Protein AF-A0A256HIU4-F1 (afdb_monomer)

Solvent-accessible surface area (backbone atoms only — not comparable to full-atom values): 10643 Å² total; per-residue (Å²): 123,81,41,43,40,65,52,70,89,62,38,76,75,48,39,80,76,49,74,49,76,47,68,90,41,75,58,90,82,41,36,34,38,35,16,32,40,32,33,30,32,78,87,51,52,83,75,49,40,34,38,37,37,29,29,43,49,54,37,69,84,66,73,86,43,74,71,57,48,54,49,50,54,50,50,52,54,53,54,47,50,52,57,36,46,77,62,45,29,39,78,74,42,80,76,50,73,48,78,40,80,46,71,52,86,81,39,47,62,20,49,31,37,37,32,37,26,34,28,58,39,82,46,92,89,71,86,47,76,44,75,43,51,29,42,31,42,42,33,39,32,39,59,87,47,45,40,36,26,34,36,38,36,48,61,49,54,89,60,41,61,92,98,48,43,38,67,53,56,49,53,47,52,52,50,36,49,25,46,49,38,75,54,80,80,79,66,80,86,75,80,82,129

Nearest PDB structures (foldseek):
  6o1t-assembly1_A  TM=3.278E-01  e=1.352E-01  Bos taurus
  6whl-assembly9_I  TM=4.293E-01  e=3.918E-01  Legionella pneumophila str. Paris
  4rlc-assembly1_A  TM=2.089E-01  e=1.077E+00  Pseudomonas aeruginosa
  6ue5-assembly1_A  TM=2.607E-01  e=8.131E+00  Homo sapiens

Secondary structure (DSSP, 8-state):
-PPPBPPGGG-TT-EEEEEEEEEEEEETTEEEEEEEEEEE-TTSPSSPPEEEEEEEEEES-----HHHHHHHHHHHHHHHHHHHHTTTEEEEEEEEEEEE--S-TTSPPEEEEEEEEEEEEE-TTT--EEEEEEEEEEEEEESSSEEEEEEEEE-SGGGS-TT--HHHHHHHHHHHHHH-BPPP---------

pLDDT: mean 87.34, std 12.25, range [39.16, 97.75]

Radius of gyration: 17.69 Å; Cα contacts (8 Å, |Δi|>4): 395; chains: 1; bounding box: 55×43×53 Å

Foldseek 3Di:
DDWWDFDVVLQVQKDWDDWDWDFLDDDDQKTKIKTKTKIWNPPFDPVTWIKMKIFIDIPPHDFDDPVVQVVCVVSQVVVVVVVCVVQQWPPKDWPDWDWAAAPDPQKDTKIKTKIKTWHWDDDPPDPDTDTFIKIKMKIWIDRRTIMIMIIMDTQDQVRDDPPDHPVNSVVSSVNRRRRTGGPPPPPDPPPDD

Sequence (193 aa):
MDPPVVPPDRLDGWRRVAETTDRPFAAGPVSVTASTVRYERATDPPPRPFCFASRLRIRPETAPNAALTRLVERRAREGFRDRLAARDIAAVERRGDREMAVDDPAAERATVWTFRGDCRLEEDGTGGDREVPIEALLAVWAADEYLLAGGAYPVVAAAYPEGRGPEDARRELLGIVRGVRPPADNGDEEDGE

Mean predicted aligned error: 6.44 Å

Structure (mmCIF, N/CA/C/O backbone):
data_AF-A0A256HIU4-F1
#
_entry.id   AF-A0A256HIU4-F1
#
loop_
_atom_site.group_PDB
_atom_site.id
_atom_site.type_symbol
_atom_site.label_atom_id
_atom_site.label_alt_id
_atom_site.label_comp_id
_atom_site.label_asym_id
_atom_site.label_entity_id
_atom_site.label_seq_id
_atom_site.pdbx_PDB_ins_code
_atom_site.Cartn_x
_atom_site.Cartn_y
_atom_site.Cartn_z
_atom_site.occupancy
_atom_site.B_iso_or_equiv
_atom_site.auth_seq_id
_atom_site.auth_comp_id
_atom_site.auth_asym_id
_atom_site.auth_atom_id
_atom_site.pdbx_PDB_model_num
ATOM 1 N N . MET A 1 1 ? -3.519 -14.494 13.330 1.00 83.31 1 MET A N 1
ATOM 2 C CA . MET A 1 1 ? -4.316 -13.347 12.856 1.00 83.31 1 MET A CA 1
ATOM 3 C C . MET A 1 1 ? -4.299 -13.435 11.356 1.00 83.31 1 MET A C 1
ATOM 5 O O . MET A 1 1 ? -3.222 -13.348 10.774 1.00 83.31 1 MET A O 1
ATOM 9 N N . ASP A 1 2 ? -5.464 -13.645 10.766 1.00 87.75 2 ASP A N 1
ATOM 10 C CA . ASP A 1 2 ? -5.577 -13.773 9.321 1.00 87.75 2 ASP A CA 1
ATOM 11 C C . ASP A 1 2 ? -5.269 -12.440 8.637 1.00 87.75 2 ASP A C 1
ATOM 13 O O . ASP A 1 2 ? -5.640 -11.377 9.163 1.00 87.75 2 ASP A O 1
ATOM 17 N N . PRO A 1 3 ? -4.559 -12.474 7.498 1.00 89.88 3 PRO A N 1
ATOM 18 C CA . PRO A 1 3 ? -4.284 -11.278 6.726 1.00 89.88 3 PRO A CA 1
ATOM 19 C C . PRO A 1 3 ? -5.583 -10.702 6.142 1.00 89.88 3 PRO A C 1
ATOM 21 O O . PRO A 1 3 ? -6.605 -11.389 6.072 1.00 89.88 3 PRO A O 1
ATOM 24 N N . PRO A 1 4 ? -5.564 -9.439 5.691 1.00 91.94 4 PRO A N 1
ATOM 25 C CA . PRO A 1 4 ? -6.711 -8.877 4.997 1.00 91.94 4 PRO A CA 1
ATOM 26 C C . PRO A 1 4 ? -6.935 -9.572 3.651 1.00 91.94 4 PRO A C 1
ATOM 28 O O . PRO A 1 4 ? -6.008 -10.105 3.032 1.00 91.94 4 PRO A O 1
ATOM 31 N N . VAL A 1 5 ? -8.176 -9.519 3.179 1.00 92.88 5 VAL A N 1
ATOM 32 C CA . VAL A 1 5 ? -8.579 -10.091 1.897 1.00 92.88 5 VAL A CA 1
ATOM 33 C C . VAL A 1 5 ? -8.404 -9.042 0.809 1.00 92.88 5 VAL A C 1
ATOM 35 O O . VAL A 1 5 ? -8.941 -7.939 0.894 1.00 92.88 5 VAL A O 1
ATOM 38 N N . VAL A 1 6 ? -7.675 -9.413 -0.241 1.00 92.94 6 VAL A N 1
ATOM 39 C CA . VAL A 1 6 ? -7.619 -8.665 -1.499 1.00 92.94 6 VAL A CA 1
ATOM 40 C C . VAL A 1 6 ? -8.518 -9.385 -2.511 1.00 92.94 6 VAL A C 1
ATOM 42 O O . VAL A 1 6 ? -8.313 -10.583 -2.723 1.00 92.94 6 VAL A O 1
ATOM 45 N N . PRO A 1 7 ? -9.516 -8.717 -3.120 1.00 91.25 7 PRO A N 1
ATOM 46 C CA . PRO A 1 7 ? -10.450 -9.374 -4.026 1.00 91.25 7 PRO A CA 1
ATOM 47 C C . PRO A 1 7 ? -9.736 -9.977 -5.247 1.00 91.25 7 PRO A C 1
ATOM 49 O O . PRO A 1 7 ? -8.898 -9.305 -5.858 1.00 91.25 7 PRO A O 1
ATOM 52 N N . PRO A 1 8 ? -10.036 -11.236 -5.617 1.00 88.94 8 PRO A N 1
ATOM 53 C CA . PRO A 1 8 ? -9.315 -11.945 -6.672 1.00 88.94 8 PRO A CA 1
ATOM 54 C C . PRO A 1 8 ? -9.516 -11.315 -8.056 1.00 88.94 8 PRO A C 1
ATOM 56 O O . PRO A 1 8 ? -8.605 -11.347 -8.875 1.00 88.94 8 PRO A O 1
ATOM 59 N N . ASP A 1 9 ? -10.661 -10.675 -8.299 1.00 90.44 9 ASP A N 1
ATOM 60 C CA . ASP A 1 9 ? -10.955 -9.908 -9.515 1.00 90.44 9 ASP A CA 1
ATOM 61 C C . ASP A 1 9 ? -10.035 -8.689 -9.698 1.00 90.44 9 ASP A C 1
ATOM 63 O O . ASP A 1 9 ? -9.820 -8.236 -10.820 1.00 90.44 9 ASP A O 1
ATOM 67 N N . ARG A 1 10 ? -9.443 -8.17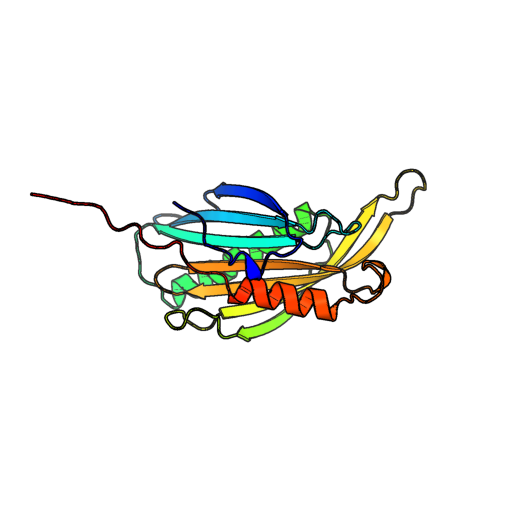6 -8.609 1.00 89.88 10 ARG A N 1
ATOM 68 C CA . ARG A 1 10 ? -8.453 -7.087 -8.638 1.00 89.88 10 ARG A CA 1
ATOM 69 C C . ARG A 1 10 ? -7.015 -7.591 -8.789 1.00 89.88 10 ARG A C 1
ATOM 71 O O . ARG A 1 10 ? -6.108 -6.776 -8.923 1.00 89.88 10 ARG A O 1
ATOM 78 N N . LEU A 1 11 ? -6.801 -8.906 -8.740 1.00 91.69 11 LEU A N 1
ATOM 79 C CA . LEU A 1 11 ? -5.486 -9.551 -8.755 1.00 91.69 11 LEU A CA 1
ATOM 80 C C . LEU A 1 11 ? -5.185 -10.267 -10.078 1.00 91.69 11 LEU A C 1
ATOM 82 O O . LEU A 1 11 ? -4.305 -11.127 -10.124 1.00 91.69 11 LEU A O 1
ATOM 86 N N . ASP A 1 12 ? -5.866 -9.913 -11.168 1.00 88.94 12 ASP A N 1
ATOM 87 C CA . ASP A 1 12 ? -5.567 -10.497 -12.475 1.00 88.94 12 ASP A CA 1
ATOM 88 C C . ASP A 1 12 ? -4.117 -10.203 -12.910 1.00 88.94 12 ASP A C 1
ATOM 90 O O . ASP A 1 12 ? -3.663 -9.057 -12.966 1.00 88.94 12 ASP A O 1
ATOM 94 N N . GLY A 1 13 ? -3.350 -11.265 -13.167 1.00 87.31 13 GLY A N 1
ATOM 95 C CA . GLY A 1 13 ? -1.910 -11.192 -13.444 1.00 87.31 13 GLY A CA 1
ATOM 96 C C . GLY A 1 13 ? -1.011 -10.879 -12.235 1.00 87.31 13 GLY A C 1
ATOM 97 O O . GLY A 1 13 ? 0.207 -10.763 -12.399 1.00 87.31 13 GLY A O 1
ATOM 98 N N . TRP A 1 14 ? -1.566 -10.786 -11.024 1.00 93.81 14 TRP A N 1
ATOM 99 C CA . TRP A 1 14 ? -0.806 -10.678 -9.780 1.00 93.81 14 TRP A CA 1
ATOM 100 C C . TRP A 1 14 ? -0.585 -12.048 -9.161 1.00 93.81 14 TRP A C 1
ATOM 102 O O . TRP A 1 14 ? -1.497 -12.861 -9.019 1.00 93.81 14 TRP A O 1
ATOM 112 N N . ARG A 1 15 ? 0.641 -12.297 -8.709 1.00 93.88 15 ARG A N 1
ATOM 113 C CA . ARG A 1 15 ? 0.983 -13.512 -7.979 1.00 93.88 15 ARG A CA 1
ATOM 114 C C . ARG A 1 15 ? 1.259 -13.171 -6.528 1.00 93.88 15 ARG A C 1
ATOM 116 O O . ARG A 1 15 ? 2.068 -12.292 -6.246 1.00 93.88 15 ARG A O 1
ATOM 123 N N . ARG A 1 16 ? 0.642 -13.910 -5.605 1.00 94.75 16 ARG A N 1
ATOM 124 C CA . ARG A 1 16 ? 1.005 -13.856 -4.187 1.00 94.75 16 ARG A CA 1
ATOM 125 C C . ARG A 1 16 ? 2.428 -14.386 -4.015 1.00 94.75 16 ARG A C 1
ATOM 127 O O . ARG A 1 16 ? 2.705 -15.524 -4.392 1.00 94.75 16 ARG A O 1
ATOM 134 N N . VAL A 1 17 ? 3.312 -13.565 -3.459 1.00 94.25 17 VAL A N 1
ATOM 135 C CA . VAL A 1 17 ? 4.736 -13.904 -3.274 1.00 94.25 17 VAL A CA 1
ATOM 136 C C . VAL A 1 17 ? 5.101 -14.157 -1.818 1.00 94.25 17 VAL A C 1
ATOM 138 O O . VAL A 1 17 ? 6.048 -14.888 -1.553 1.00 94.25 17 VAL A O 1
ATOM 141 N N . ALA A 1 18 ? 4.365 -13.565 -0.875 1.00 92.69 18 ALA A N 1
ATOM 142 C CA . ALA A 1 18 ? 4.620 -13.748 0.546 1.00 92.69 18 ALA A CA 1
ATOM 143 C C . ALA A 1 18 ? 3.373 -13.486 1.397 1.00 92.69 18 ALA A C 1
ATOM 145 O O . ALA A 1 18 ? 2.489 -12.702 1.036 1.00 92.69 18 ALA A O 1
ATOM 146 N N . GLU A 1 19 ? 3.364 -14.119 2.562 1.00 94.75 19 GLU A N 1
ATOM 147 C CA . GLU A 1 19 ? 2.506 -13.815 3.698 1.00 94.75 19 GLU A CA 1
ATOM 148 C C . GLU A 1 19 ? 3.394 -13.777 4.938 1.00 94.75 19 GLU A C 1
ATOM 150 O O . GLU A 1 19 ? 4.187 -14.692 5.156 1.00 94.75 19 GLU A O 1
ATOM 155 N N . THR A 1 20 ? 3.301 -12.714 5.728 1.00 93.19 20 THR A N 1
ATOM 156 C CA . THR A 1 20 ? 4.125 -12.542 6.926 1.00 93.19 20 THR A CA 1
ATOM 157 C C . THR A 1 20 ? 3.291 -11.967 8.052 1.00 93.19 20 THR A C 1
ATOM 159 O O . THR A 1 20 ? 2.590 -10.979 7.845 1.00 93.19 20 THR A O 1
ATOM 162 N N . THR A 1 21 ? 3.416 -12.532 9.250 1.00 92.44 21 THR A N 1
ATOM 163 C CA . THR A 1 21 ? 2.938 -11.891 10.478 1.00 92.44 21 THR A CA 1
ATOM 164 C C . THR A 1 21 ? 4.135 -11.456 11.307 1.00 92.44 21 THR A C 1
ATOM 166 O O . THR A 1 21 ? 4.945 -12.289 11.709 1.00 92.44 21 THR A O 1
ATOM 169 N N . ASP A 1 22 ? 4.248 -10.160 11.565 1.00 89.44 22 ASP A N 1
ATOM 170 C CA . ASP A 1 22 ? 5.351 -9.566 12.310 1.00 89.44 22 ASP A CA 1
ATOM 171 C C . ASP A 1 22 ? 4.855 -8.549 13.344 1.00 89.44 22 ASP A C 1
ATOM 173 O O . ASP A 1 22 ? 3.683 -8.167 13.384 1.00 89.44 22 ASP A O 1
ATOM 177 N N . ARG A 1 23 ? 5.750 -8.134 14.245 1.00 87.06 23 ARG A N 1
ATOM 178 C CA . ARG A 1 23 ? 5.474 -7.095 15.241 1.00 87.06 23 ARG A CA 1
ATOM 179 C C . ARG A 1 23 ? 6.249 -5.838 14.849 1.00 87.06 23 ARG A C 1
ATOM 181 O O . ARG A 1 23 ? 7.332 -5.620 15.394 1.00 87.06 23 ARG A O 1
ATOM 188 N N . PRO A 1 24 ? 5.724 -5.007 13.927 1.00 80.94 24 PRO A N 1
ATOM 189 C CA . PRO A 1 24 ? 6.443 -3.833 13.431 1.00 80.94 24 PRO A CA 1
ATOM 190 C C . PRO A 1 24 ? 6.734 -2.807 14.528 1.00 80.94 24 PRO A C 1
ATOM 192 O O . PRO A 1 24 ? 7.577 -1.927 14.354 1.00 80.94 24 PRO A O 1
ATOM 195 N N . PHE A 1 25 ? 6.018 -2.874 15.654 1.00 77.00 25 PHE A N 1
ATOM 196 C CA . PHE A 1 25 ? 6.216 -1.939 16.743 1.00 77.00 25 PHE A CA 1
ATOM 197 C C . PHE A 1 25 ? 5.849 -2.505 18.116 1.00 77.00 25 PHE A C 1
ATOM 199 O O . PHE A 1 25 ? 4.804 -3.129 18.300 1.00 77.00 25 PHE A O 1
ATOM 206 N N . ALA A 1 26 ? 6.684 -2.189 19.105 1.00 77.12 26 ALA A N 1
ATOM 207 C CA . ALA A 1 26 ? 6.354 -2.255 20.520 1.00 77.12 26 ALA A CA 1
ATOM 208 C C . ALA A 1 26 ? 6.946 -1.027 21.232 1.00 77.12 26 ALA A C 1
ATOM 210 O O . ALA A 1 26 ? 8.144 -0.769 21.112 1.00 77.12 26 ALA A O 1
ATOM 211 N N . ALA A 1 27 ? 6.127 -0.270 21.966 1.00 66.31 27 ALA A N 1
ATOM 212 C CA . ALA A 1 27 ? 6.605 0.736 22.912 1.00 66.31 27 ALA A CA 1
ATOM 213 C C . ALA A 1 27 ? 5.745 0.765 24.170 1.00 66.31 27 ALA A C 1
ATOM 215 O O . ALA A 1 27 ? 4.544 1.041 24.124 1.00 66.31 27 ALA A O 1
ATOM 216 N N . GLY A 1 28 ? 6.406 0.546 25.306 1.00 76.56 28 GLY A N 1
ATOM 217 C CA . GLY A 1 28 ? 5.748 0.507 26.603 1.00 76.56 28 GLY A CA 1
ATOM 218 C C . GLY A 1 28 ? 4.592 -0.502 26.595 1.00 76.56 28 GLY A C 1
ATOM 219 O O . GLY A 1 28 ? 4.809 -1.648 26.204 1.00 76.56 28 GLY A O 1
ATOM 220 N N . PRO A 1 29 ? 3.371 -0.101 26.992 1.00 78.06 29 PRO A N 1
ATOM 221 C CA . PRO A 1 29 ? 2.228 -1.007 27.048 1.00 78.06 29 PRO A CA 1
ATOM 222 C C . PRO A 1 29 ? 1.600 -1.294 25.676 1.00 78.06 29 PRO A C 1
ATOM 224 O O . PRO A 1 29 ? 0.738 -2.164 25.590 1.00 78.06 29 PRO A O 1
ATOM 227 N N . VAL A 1 30 ? 1.995 -0.572 24.617 1.00 79.44 30 VAL A N 1
ATOM 228 C CA . VAL A 1 30 ? 1.384 -0.695 23.290 1.00 79.44 30 VAL A CA 1
ATOM 229 C C . VAL A 1 30 ? 2.248 -1.554 22.374 1.00 79.44 30 VAL A C 1
ATOM 231 O O . VAL A 1 30 ? 3.429 -1.274 22.162 1.00 79.44 30 VAL A O 1
ATOM 234 N N . SER A 1 31 ? 1.645 -2.571 21.766 1.00 85.62 31 SER A N 1
ATOM 235 C CA . SER A 1 31 ? 2.266 -3.349 20.691 1.00 85.62 31 SER A CA 1
ATOM 236 C C . SER A 1 31 ? 1.351 -3.442 19.480 1.00 85.62 31 SER A C 1
ATOM 238 O O . SER A 1 31 ? 0.129 -3.467 19.611 1.00 85.62 31 SER A O 1
ATOM 240 N N . VAL A 1 32 ? 1.953 -3.474 18.294 1.00 88.38 32 VAL A N 1
ATOM 241 C CA . VAL A 1 32 ? 1.252 -3.586 17.015 1.00 88.38 32 VAL A CA 1
ATOM 242 C C . VAL A 1 32 ? 1.741 -4.847 16.333 1.00 88.38 32 VAL A C 1
ATOM 244 O O . VAL A 1 32 ? 2.933 -4.981 16.070 1.00 88.38 32 VAL A O 1
ATOM 247 N N . THR A 1 33 ? 0.820 -5.763 16.061 1.00 90.56 33 THR A N 1
ATOM 248 C CA . THR A 1 33 ? 1.0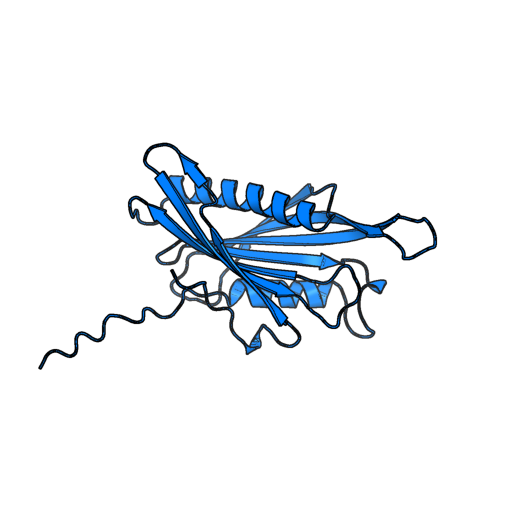65 -6.942 15.226 1.00 90.56 33 THR A CA 1
ATOM 249 C C . THR A 1 33 ? 0.458 -6.684 13.857 1.00 90.56 33 THR A C 1
ATOM 251 O O . THR A 1 33 ? -0.675 -6.212 13.787 1.00 90.56 33 THR A O 1
ATOM 254 N N . ALA A 1 34 ? 1.196 -6.972 12.792 1.00 92.88 34 ALA A N 1
ATOM 255 C CA . ALA A 1 34 ? 0.761 -6.809 11.415 1.00 92.88 34 ALA A CA 1
ATOM 256 C C . ALA A 1 34 ? 0.735 -8.173 10.725 1.00 92.88 34 ALA A C 1
ATOM 258 O O . ALA A 1 34 ? 1.747 -8.864 10.726 1.00 92.88 34 ALA A O 1
ATOM 259 N N . SER A 1 35 ? -0.390 -8.550 10.119 1.00 94.19 35 SER A N 1
ATOM 260 C CA . SER A 1 35 ? -0.440 -9.668 9.168 1.00 94.19 35 SER A CA 1
ATOM 261 C C . SER A 1 35 ? -0.518 -9.101 7.761 1.00 94.19 35 SER A C 1
ATOM 263 O O . SER A 1 35 ? -1.441 -8.353 7.443 1.00 94.19 35 SER A O 1
ATOM 265 N N . THR A 1 36 ? 0.492 -9.388 6.944 1.00 94.88 36 THR A N 1
ATOM 266 C CA . THR A 1 36 ? 0.727 -8.756 5.646 1.00 94.88 36 THR A CA 1
ATOM 267 C C . THR A 1 36 ? 0.756 -9.796 4.533 1.00 94.88 36 THR A C 1
ATOM 269 O O . THR A 1 36 ? 1.545 -10.737 4.573 1.00 94.88 36 THR A O 1
ATOM 272 N N . VAL A 1 37 ? -0.042 -9.579 3.491 1.00 96.31 37 VAL A N 1
ATOM 273 C CA . VAL A 1 37 ? 0.039 -10.281 2.205 1.00 96.31 37 VAL A CA 1
ATOM 274 C C . VAL A 1 37 ? 0.756 -9.418 1.174 1.00 96.31 37 VAL A C 1
ATOM 276 O O . VAL A 1 37 ? 0.543 -8.208 1.116 1.00 96.31 37 VAL A O 1
ATOM 279 N N . ARG A 1 38 ? 1.592 -10.033 0.335 1.00 95.94 38 ARG A N 1
ATOM 280 C CA . ARG A 1 38 ? 2.309 -9.366 -0.760 1.00 95.94 38 ARG A CA 1
ATOM 281 C C . ARG A 1 38 ? 2.040 -10.035 -2.097 1.00 95.94 38 ARG A C 1
ATOM 283 O O . ARG A 1 38 ? 2.073 -11.264 -2.194 1.00 95.94 38 ARG A O 1
ATOM 290 N N . TYR A 1 39 ? 1.911 -9.208 -3.128 1.00 96.19 39 TYR A N 1
ATOM 291 C CA . TYR A 1 39 ? 1.723 -9.630 -4.506 1.00 96.19 39 TYR A CA 1
ATOM 292 C C . TYR A 1 39 ? 2.662 -8.879 -5.445 1.00 96.19 39 TYR A C 1
ATOM 294 O O . TYR A 1 39 ? 3.014 -7.724 -5.201 1.00 96.19 39 TYR A O 1
ATOM 302 N N . GLU A 1 40 ? 3.053 -9.535 -6.531 1.00 94.19 40 GLU A N 1
ATOM 303 C CA . GLU A 1 40 ? 3.907 -8.971 -7.579 1.00 94.19 40 GLU A CA 1
ATOM 304 C C . GLU A 1 40 ? 3.383 -9.399 -8.954 1.00 94.19 40 GLU A C 1
ATOM 306 O O . GLU A 1 40 ? 2.882 -10.521 -9.109 1.00 94.19 40 GLU A O 1
ATOM 311 N N . ARG A 1 41 ? 3.503 -8.531 -9.968 1.00 89.00 41 ARG A N 1
ATOM 312 C CA . ARG A 1 41 ? 3.230 -8.926 -11.359 1.00 89.00 41 ARG A CA 1
ATOM 313 C C . ARG A 1 41 ? 4.413 -9.723 -11.894 1.00 89.00 41 ARG A C 1
ATOM 315 O O . ARG A 1 41 ? 5.414 -9.176 -12.345 1.00 89.00 41 ARG A O 1
ATOM 322 N N . ALA A 1 42 ? 4.312 -11.046 -11.800 1.00 76.25 42 ALA A N 1
ATOM 323 C CA . ALA A 1 42 ? 5.417 -11.956 -12.098 1.00 76.25 42 ALA A CA 1
ATOM 324 C C . ALA A 1 42 ? 5.837 -11.976 -13.581 1.00 76.25 42 ALA A C 1
ATOM 326 O O . ALA A 1 42 ? 6.949 -12.410 -13.880 1.00 76.25 42 ALA A O 1
ATOM 327 N N . THR A 1 43 ? 4.955 -11.537 -14.480 1.00 79.75 43 THR A N 1
ATOM 328 C CA . THR A 1 43 ? 5.169 -11.489 -15.934 1.00 79.75 43 THR A CA 1
ATOM 329 C C . THR A 1 43 ? 5.806 -10.189 -16.417 1.00 79.75 43 THR A C 1
ATOM 331 O O . THR A 1 43 ? 6.262 -10.136 -17.555 1.00 79.75 43 THR A O 1
ATOM 334 N N . ASP A 1 44 ? 5.823 -9.148 -15.584 1.00 81.88 44 ASP A N 1
ATOM 335 C CA . ASP A 1 44 ? 6.330 -7.831 -15.963 1.00 81.88 44 ASP A CA 1
ATOM 336 C C . ASP A 1 44 ? 7.868 -7.796 -15.833 1.00 81.88 44 ASP A C 1
ATOM 338 O O . ASP A 1 44 ? 8.438 -8.493 -14.978 1.00 81.88 44 ASP A O 1
ATOM 342 N N . PRO A 1 45 ? 8.571 -7.001 -16.662 1.00 80.81 45 PRO A N 1
ATOM 343 C CA . PRO A 1 45 ? 10.010 -6.822 -16.520 1.00 80.81 45 PRO A CA 1
ATOM 344 C C . PRO A 1 45 ? 10.352 -6.077 -15.214 1.00 80.81 45 PRO A C 1
ATOM 346 O O . PRO A 1 45 ? 9.535 -5.307 -14.701 1.00 80.81 45 PRO A O 1
ATOM 349 N N . PRO A 1 46 ? 11.559 -6.276 -14.651 1.00 83.31 46 PRO A N 1
ATOM 350 C CA . PRO A 1 46 ? 12.057 -5.435 -13.570 1.00 83.31 46 PRO A CA 1
ATOM 351 C C . PRO A 1 46 ? 12.119 -3.945 -13.975 1.00 83.31 46 PRO A C 1
ATOM 353 O O . PRO A 1 46 ? 12.485 -3.643 -15.112 1.00 83.31 46 PRO A O 1
ATOM 356 N N . PRO A 1 47 ? 11.777 -3.012 -13.066 1.00 88.00 47 PRO A N 1
ATOM 357 C CA . PRO A 1 47 ? 11.301 -3.261 -11.711 1.00 88.00 47 PRO A CA 1
ATOM 358 C C . PRO A 1 47 ? 9.813 -3.622 -11.710 1.00 88.00 47 PRO A C 1
ATOM 360 O O . PRO A 1 47 ? 8.966 -2.883 -12.211 1.00 88.00 47 PRO A O 1
ATOM 363 N N . ARG A 1 48 ? 9.491 -4.776 -11.119 1.00 89.69 48 ARG A N 1
ATOM 364 C CA . ARG A 1 48 ? 8.144 -5.349 -11.187 1.00 89.69 48 ARG A CA 1
ATOM 365 C C . ARG A 1 48 ? 7.183 -4.557 -10.304 1.00 89.69 48 ARG A C 1
ATOM 367 O O . ARG A 1 48 ? 7.512 -4.321 -9.136 1.00 89.69 48 ARG A O 1
ATOM 374 N N . PRO A 1 49 ? 5.978 -4.211 -10.792 1.00 93.31 49 PRO A N 1
ATOM 375 C CA . PRO A 1 49 ? 4.932 -3.693 -9.929 1.00 93.31 49 PRO A CA 1
ATOM 376 C C . PRO A 1 49 ? 4.671 -4.648 -8.763 1.00 93.31 49 PRO A C 1
ATOM 378 O O . PRO A 1 49 ? 4.519 -5.861 -8.951 1.00 93.31 49 PRO A O 1
ATOM 381 N N . PHE A 1 50 ? 4.604 -4.092 -7.557 1.00 95.38 50 PHE A N 1
ATOM 382 C CA . PHE A 1 50 ? 4.282 -4.839 -6.348 1.00 95.38 50 PHE A CA 1
ATOM 383 C C . PHE A 1 50 ? 3.161 -4.146 -5.580 1.00 95.38 50 PHE A C 1
ATOM 385 O O . PHE A 1 50 ? 3.040 -2.920 -5.600 1.00 95.38 50 PHE A O 1
ATOM 392 N N . CYS A 1 51 ? 2.375 -4.925 -4.849 1.00 96.38 51 CYS A N 1
ATOM 393 C CA . CYS A 1 51 ? 1.407 -4.413 -3.896 1.00 96.38 51 CYS A CA 1
ATOM 394 C C . CYS A 1 51 ? 1.387 -5.280 -2.637 1.00 96.38 51 CYS A C 1
ATOM 396 O O . CYS A 1 51 ? 1.900 -6.403 -2.596 1.00 96.38 51 CYS A O 1
ATOM 398 N N . PHE A 1 52 ? 0.847 -4.728 -1.564 1.00 96.81 52 PHE A N 1
ATOM 399 C CA . PHE A 1 52 ? 0.655 -5.425 -0.310 1.00 96.81 52 PHE A CA 1
ATOM 400 C C . PHE A 1 52 ? -0.597 -4.909 0.382 1.00 96.81 52 PHE A C 1
ATOM 402 O O . PHE A 1 52 ? -1.006 -3.762 0.191 1.00 96.81 52 PHE A O 1
ATOM 409 N N . ALA A 1 53 ? -1.158 -5.758 1.227 1.00 97.06 53 ALA A N 1
ATOM 410 C CA . ALA A 1 53 ? -2.218 -5.405 2.149 1.00 97.06 53 ALA A CA 1
ATOM 411 C C . ALA A 1 53 ? -1.861 -5.955 3.526 1.00 97.06 53 ALA A C 1
ATOM 413 O O . ALA A 1 53 ? -1.255 -7.020 3.640 1.00 97.06 53 ALA A O 1
ATOM 414 N N . SER A 1 54 ? -2.183 -5.210 4.569 1.00 95.38 54 SER A N 1
ATOM 415 C CA . SER A 1 54 ? -1.810 -5.529 5.933 1.00 95.38 54 SER A CA 1
ATOM 416 C C . SER A 1 54 ? -2.930 -5.167 6.901 1.00 95.38 54 SER A C 1
ATOM 418 O O . SER A 1 54 ? -3.585 -4.135 6.754 1.00 95.38 54 SER A O 1
ATOM 420 N N . ARG A 1 55 ? -3.158 -6.046 7.873 1.00 94.12 55 ARG A N 1
ATOM 421 C CA . ARG A 1 55 ? -4.117 -5.878 8.966 1.00 94.12 55 ARG A CA 1
ATOM 422 C C . ARG A 1 55 ? -3.343 -5.681 10.253 1.00 94.12 55 ARG A C 1
ATOM 424 O O . ARG A 1 55 ? -2.447 -6.472 10.552 1.00 94.12 55 ARG A O 1
ATOM 431 N N . LEU A 1 56 ? -3.685 -4.642 11.009 1.00 92.12 56 LEU A N 1
ATOM 432 C CA . LEU A 1 56 ? -3.044 -4.342 12.283 1.00 92.12 56 LEU A CA 1
ATOM 433 C C . LEU A 1 56 ? -3.938 -4.689 13.459 1.00 92.12 56 LEU A C 1
ATOM 435 O O . LEU A 1 56 ? -5.075 -4.237 13.540 1.00 92.12 56 LEU A O 1
ATOM 439 N N . ARG A 1 57 ? -3.351 -5.372 14.439 1.00 89.19 57 ARG A N 1
ATOM 440 C CA . ARG A 1 57 ? -3.930 -5.542 15.770 1.00 89.19 57 ARG A CA 1
ATOM 441 C C . ARG A 1 57 ? -3.081 -4.802 16.780 1.00 89.19 57 ARG A C 1
ATOM 443 O O . ARG A 1 57 ? -1.885 -5.077 16.924 1.00 89.19 57 ARG A O 1
ATOM 450 N N . ILE A 1 58 ? -3.719 -3.874 17.478 1.00 88.25 58 ILE A N 1
ATOM 451 C CA . ILE A 1 58 ? -3.111 -3.078 18.539 1.00 88.25 58 ILE A CA 1
ATOM 452 C C . ILE A 1 58 ? -3.460 -3.728 19.879 1.00 88.25 58 ILE A C 1
ATOM 454 O O . ILE A 1 58 ? -4.603 -4.117 20.111 1.00 88.25 58 ILE A O 1
ATOM 458 N N . ARG A 1 59 ? -2.465 -3.879 20.753 1.00 86.25 59 ARG A N 1
ATOM 459 C CA . ARG A 1 59 ? -2.639 -4.355 22.130 1.00 86.25 59 ARG A CA 1
ATOM 460 C C . ARG A 1 59 ? -2.153 -3.274 23.102 1.00 86.25 59 ARG A C 1
ATOM 462 O O . ARG A 1 59 ? -1.028 -2.822 22.891 1.00 86.25 59 ARG A O 1
ATOM 469 N N . PRO A 1 60 ? -2.933 -2.894 24.136 1.00 85.69 60 PRO A N 1
ATOM 470 C CA . PRO A 1 60 ? -4.288 -3.375 24.438 1.00 85.69 60 PRO A CA 1
ATOM 471 C C . PRO A 1 60 ? -5.303 -2.998 23.349 1.00 85.69 60 PRO A C 1
ATOM 473 O O . PRO A 1 60 ? -5.100 -2.031 22.615 1.00 85.69 60 PRO A O 1
ATOM 476 N N . GLU A 1 61 ? -6.36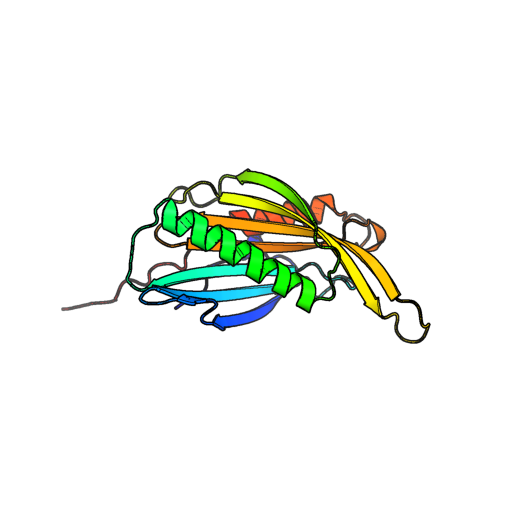7 -3.794 23.229 1.00 83.62 61 GLU A N 1
ATOM 477 C CA . GLU A 1 61 ? -7.430 -3.537 22.254 1.00 83.62 61 GLU A CA 1
ATOM 478 C C . GLU A 1 61 ? -8.072 -2.189 22.552 1.00 83.62 61 GLU A C 1
ATOM 480 O O . GLU A 1 61 ? -8.561 -1.935 23.650 1.00 83.62 61 GLU A O 1
ATOM 485 N N . THR A 1 62 ? -7.988 -1.298 21.574 1.00 81.25 62 THR A N 1
ATOM 486 C CA . THR A 1 62 ? -8.522 0.054 21.656 1.00 81.25 62 THR A CA 1
ATOM 487 C C . THR A 1 62 ? -9.175 0.361 20.327 1.00 81.25 62 THR A C 1
ATOM 489 O O . THR A 1 62 ? -8.555 0.145 19.283 1.00 81.25 62 THR A O 1
ATOM 492 N N . ALA A 1 63 ? -10.399 0.880 20.370 1.00 83.38 63 ALA A N 1
ATOM 493 C CA . ALA A 1 63 ? -11.072 1.341 19.169 1.00 83.38 63 ALA A CA 1
ATOM 494 C C . ALA A 1 63 ? -10.232 2.424 18.456 1.00 83.38 63 ALA A C 1
ATOM 496 O O . ALA A 1 63 ? -9.518 3.192 19.129 1.00 83.38 63 ALA A O 1
ATOM 497 N N . PRO A 1 64 ? -10.314 2.506 17.116 1.00 84.81 64 PRO A N 1
ATOM 498 C CA . PRO A 1 64 ? -9.678 3.568 16.354 1.00 84.81 64 PRO A CA 1
ATOM 499 C C . PRO A 1 64 ? -9.993 4.949 16.939 1.00 84.81 64 PRO A C 1
ATOM 501 O O . PRO A 1 64 ? -11.127 5.275 17.280 1.00 84.81 64 PRO A O 1
ATOM 504 N N . ASN A 1 65 ? -8.958 5.766 17.106 1.00 86.75 65 ASN A N 1
ATOM 505 C CA . ASN A 1 65 ? -9.089 7.144 17.566 1.00 86.75 65 ASN A CA 1
ATOM 506 C C . ASN A 1 65 ? -7.986 8.002 16.952 1.00 86.75 65 ASN A C 1
ATOM 508 O O . ASN A 1 65 ? -6.957 7.489 16.519 1.00 86.75 65 ASN A O 1
ATOM 512 N N . ALA A 1 66 ? -8.159 9.324 16.965 1.00 87.25 66 ALA A N 1
ATOM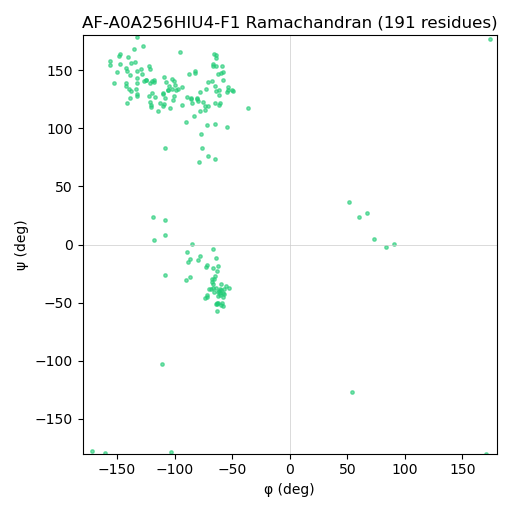 513 C CA . ALA A 1 66 ? -7.255 10.244 16.276 1.00 87.25 66 ALA A CA 1
ATOM 514 C C . ALA A 1 66 ? -5.772 10.103 16.683 1.00 87.25 66 ALA A C 1
ATOM 516 O O . ALA A 1 66 ? -4.883 10.263 15.842 1.00 87.25 66 ALA A O 1
ATOM 517 N N . ALA A 1 67 ? -5.483 9.801 17.955 1.00 88.12 67 ALA A N 1
ATOM 518 C CA . ALA A 1 67 ? -4.111 9.636 18.429 1.00 88.12 67 ALA A CA 1
ATOM 519 C C . ALA A 1 67 ? -3.482 8.339 17.898 1.00 88.12 67 ALA A C 1
ATOM 521 O O . ALA A 1 67 ? -2.354 8.362 17.395 1.00 88.12 67 ALA A O 1
ATOM 522 N N . LEU A 1 68 ? -4.226 7.229 17.953 1.00 87.31 68 LEU A N 1
ATOM 523 C CA . LEU A 1 68 ? -3.800 5.952 17.381 1.00 87.31 68 LEU A CA 1
ATOM 524 C C . LEU A 1 68 ? -3.688 6.021 15.860 1.00 87.31 68 LEU A C 1
ATOM 526 O O . LEU A 1 68 ? -2.690 5.549 15.323 1.00 87.31 68 LEU A O 1
ATOM 530 N N . THR A 1 69 ? -4.624 6.682 15.177 1.00 90.06 69 THR A N 1
ATOM 531 C CA . THR A 1 69 ? -4.588 6.853 13.721 1.00 90.06 69 THR A CA 1
ATOM 532 C C . THR A 1 69 ? -3.295 7.550 13.327 1.00 90.06 69 THR A C 1
ATOM 534 O O . THR A 1 69 ? -2.500 6.984 12.586 1.00 90.06 69 THR A O 1
ATOM 537 N N . ARG A 1 70 ? -2.969 8.699 13.932 1.00 90.31 70 ARG A N 1
ATOM 538 C CA . ARG A 1 70 ? -1.703 9.405 13.657 1.00 90.31 70 ARG A CA 1
ATOM 539 C C . ARG A 1 70 ? -0.461 8.551 13.910 1.00 90.31 70 ARG A C 1
ATOM 541 O O . ARG A 1 70 ? 0.516 8.651 13.162 1.00 90.31 70 ARG A O 1
ATOM 548 N N . LEU A 1 71 ? -0.473 7.732 14.964 1.00 88.94 71 LEU A N 1
ATOM 549 C CA . LEU A 1 71 ? 0.620 6.807 15.257 1.00 88.94 71 LEU A CA 1
ATOM 550 C C . LEU A 1 71 ? 0.751 5.753 14.151 1.00 88.94 71 LEU A C 1
ATOM 552 O O . LEU A 1 71 ? 1.847 5.579 13.616 1.00 88.94 71 LEU A O 1
ATOM 556 N N . VAL A 1 72 ? -0.349 5.092 13.788 1.00 90.81 72 VAL A N 1
ATOM 557 C CA . VAL A 1 72 ? -0.398 4.078 12.730 1.00 90.81 72 VAL A CA 1
ATOM 558 C C . VAL A 1 72 ? 0.049 4.671 11.400 1.00 90.81 72 VAL A C 1
ATOM 560 O O . VAL A 1 72 ? 0.965 4.137 10.787 1.00 90.81 72 VAL A O 1
ATOM 563 N N . GLU A 1 73 ? -0.498 5.813 10.988 1.00 92.69 73 GLU A N 1
ATOM 564 C CA . GLU A 1 73 ? -0.120 6.503 9.753 1.00 92.69 73 GLU A CA 1
ATOM 565 C C . GLU A 1 73 ? 1.372 6.852 9.715 1.00 92.69 73 GLU A C 1
ATOM 567 O O . GLU A 1 73 ? 2.044 6.729 8.689 1.00 92.69 73 GLU A O 1
ATOM 572 N N . ARG A 1 74 ? 1.935 7.313 10.837 1.00 91.31 74 ARG A N 1
ATOM 573 C CA . ARG A 1 74 ? 3.372 7.578 10.933 1.00 91.31 74 ARG A CA 1
ATOM 574 C C . ARG A 1 74 ? 4.184 6.293 10.751 1.00 91.31 74 ARG A C 1
ATOM 576 O O . ARG A 1 74 ? 5.090 6.284 9.920 1.00 91.31 74 ARG A O 1
ATOM 583 N N . ARG A 1 75 ? 3.858 5.222 11.480 1.00 89.81 75 ARG A N 1
ATOM 584 C CA . ARG A 1 75 ? 4.596 3.947 11.402 1.00 89.81 75 ARG A CA 1
ATOM 585 C C . ARG A 1 75 ? 4.447 3.263 10.055 1.00 89.81 75 ARG A C 1
ATOM 587 O O . ARG A 1 75 ? 5.419 2.727 9.538 1.00 89.81 75 ARG A O 1
ATOM 594 N N . ALA A 1 76 ? 3.264 3.340 9.461 1.00 92.25 76 ALA A N 1
ATOM 595 C CA . ALA A 1 76 ? 2.992 2.846 8.123 1.00 92.25 76 ALA A CA 1
ATOM 596 C C . ALA A 1 76 ? 3.917 3.505 7.098 1.00 92.25 76 ALA A C 1
ATOM 598 O O . ALA A 1 76 ? 4.505 2.817 6.272 1.00 92.25 76 ALA A O 1
ATOM 599 N N . ARG A 1 77 ? 4.091 4.830 7.184 1.00 93.25 77 ARG A N 1
ATOM 600 C CA . ARG A 1 77 ? 4.987 5.582 6.294 1.00 93.25 77 ARG A CA 1
ATOM 601 C C . ARG A 1 77 ? 6.460 5.261 6.520 1.00 93.25 77 ARG A C 1
ATOM 603 O O . ARG A 1 77 ? 7.207 5.228 5.551 1.00 93.25 77 ARG A O 1
ATOM 610 N N . GLU A 1 78 ? 6.885 5.073 7.767 1.00 91.06 78 GLU A N 1
ATOM 611 C CA . GLU A 1 78 ? 8.254 4.646 8.094 1.00 91.06 78 GLU A CA 1
ATOM 612 C C . GLU A 1 78 ? 8.519 3.247 7.510 1.00 91.06 78 GLU A C 1
ATOM 614 O O . GLU A 1 78 ? 9.344 3.113 6.610 1.00 91.06 78 GLU A O 1
ATOM 619 N N . GLY A 1 79 ? 7.710 2.247 7.874 1.00 90.44 79 GLY A N 1
ATOM 620 C CA . GLY A 1 79 ? 7.877 0.880 7.373 1.00 90.44 79 GLY A CA 1
ATOM 621 C C . GLY A 1 79 ? 7.660 0.736 5.863 1.00 90.44 79 GLY A C 1
ATOM 622 O O . GLY A 1 79 ? 8.230 -0.152 5.233 1.00 90.44 79 GLY A O 1
ATOM 623 N N . PHE A 1 80 ? 6.859 1.602 5.234 1.00 93.62 80 PHE A N 1
ATOM 624 C CA . PHE A 1 80 ? 6.732 1.608 3.777 1.00 93.62 80 PHE A CA 1
ATOM 625 C C . PHE A 1 80 ? 8.002 2.105 3.086 1.00 93.62 80 PHE A C 1
ATOM 627 O O . PHE A 1 80 ? 8.391 1.519 2.081 1.00 93.62 80 PHE A O 1
ATOM 634 N N . ARG A 1 81 ? 8.684 3.120 3.633 1.00 93.25 81 ARG A N 1
ATOM 635 C CA . ARG A 1 81 ? 9.988 3.549 3.106 1.00 93.25 81 ARG A CA 1
ATOM 636 C C . ARG A 1 81 ? 11.028 2.444 3.224 1.00 93.25 81 ARG A C 1
ATOM 638 O O . ARG A 1 81 ? 11.730 2.201 2.251 1.00 93.25 81 ARG A O 1
ATOM 645 N N . ASP A 1 82 ? 11.050 1.719 4.339 1.00 91.81 82 ASP A N 1
ATOM 646 C CA . ASP A 1 82 ? 11.951 0.572 4.509 1.00 91.81 82 ASP A CA 1
ATOM 647 C C . ASP A 1 82 ?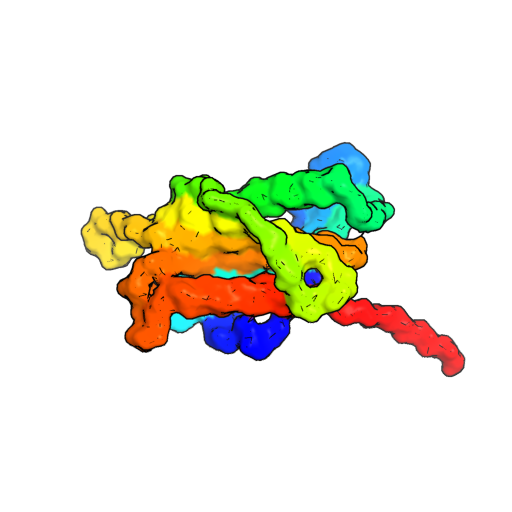 11.659 -0.528 3.471 1.00 91.81 82 ASP A C 1
ATOM 649 O O . ASP A 1 82 ? 12.574 -1.092 2.875 1.0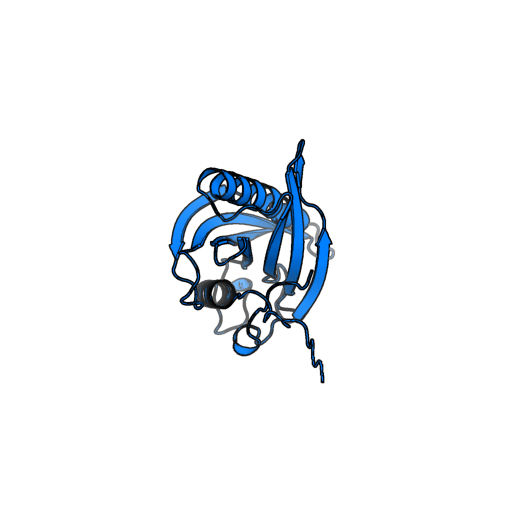0 91.81 82 ASP A O 1
ATOM 653 N N . ARG A 1 83 ? 10.376 -0.789 3.173 1.00 91.81 83 ARG A N 1
ATOM 654 C CA . ARG A 1 83 ? 9.963 -1.740 2.119 1.00 91.81 83 ARG A CA 1
ATOM 655 C C . ARG A 1 83 ? 10.315 -1.290 0.700 1.00 91.81 83 ARG A C 1
ATOM 657 O O . ARG A 1 83 ? 10.464 -2.154 -0.163 1.00 91.81 83 ARG A O 1
ATOM 664 N N . LEU A 1 84 ? 10.368 0.018 0.445 1.00 93.69 84 LEU A N 1
ATOM 665 C CA . LEU A 1 84 ? 10.831 0.581 -0.826 1.00 93.69 84 LEU A CA 1
ATOM 666 C C . LEU A 1 84 ? 12.355 0.446 -0.938 1.00 93.69 84 LEU A C 1
ATOM 668 O O . LEU A 1 84 ? 12.843 -0.063 -1.941 1.00 93.69 84 LEU A O 1
ATOM 672 N N . ALA A 1 85 ? 13.087 0.792 0.123 1.00 92.75 85 ALA A N 1
ATOM 673 C CA . ALA A 1 85 ? 14.541 0.661 0.177 1.00 92.75 85 ALA A CA 1
ATOM 674 C C . ALA A 1 85 ? 15.007 -0.796 0.016 1.00 92.75 85 ALA A C 1
ATOM 676 O O . ALA A 1 85 ? 15.963 -1.054 -0.701 1.00 92.75 85 ALA A O 1
ATOM 677 N N . ALA A 1 86 ? 14.286 -1.762 0.598 1.00 91.00 86 ALA A N 1
ATOM 678 C CA . ALA A 1 86 ? 14.551 -3.196 0.427 1.00 91.00 86 ALA A CA 1
ATOM 679 C C . ALA A 1 86 ? 14.312 -3.725 -1.005 1.00 91.00 86 ALA A C 1
ATOM 681 O O . ALA A 1 86 ? 14.502 -4.912 -1.256 1.00 91.00 86 ALA A O 1
ATOM 682 N N . ARG A 1 87 ? 13.831 -2.875 -1.918 1.00 90.38 87 ARG A N 1
ATOM 683 C CA . ARG A 1 87 ? 13.671 -3.145 -3.355 1.00 90.38 87 ARG A CA 1
ATOM 684 C C . ARG A 1 87 ? 14.511 -2.193 -4.206 1.00 90.38 87 ARG A C 1
ATOM 686 O O . ARG A 1 87 ? 14.132 -1.885 -5.334 1.00 90.38 87 ARG A O 1
ATOM 693 N N . ASP A 1 88 ? 15.569 -1.646 -3.617 1.00 92.38 88 ASP A N 1
ATOM 694 C CA . ASP A 1 88 ? 16.502 -0.730 -4.273 1.00 92.38 88 ASP A CA 1
ATOM 695 C C . ASP A 1 88 ? 15.838 0.550 -4.801 1.00 92.38 88 ASP A C 1
ATOM 697 O O . ASP A 1 88 ? 16.350 1.210 -5.705 1.00 92.38 88 ASP A O 1
ATOM 701 N N . ILE A 1 89 ? 14.691 0.927 -4.218 1.00 92.88 89 ILE A N 1
ATOM 702 C CA . ILE A 1 89 ? 14.010 2.192 -4.498 1.00 92.88 89 ILE A CA 1
ATOM 703 C C . ILE A 1 89 ? 14.542 3.238 -3.522 1.00 92.88 89 ILE A C 1
ATOM 705 O O . ILE A 1 89 ? 14.201 3.250 -2.335 1.00 92.88 89 ILE A O 1
ATOM 709 N N . ALA A 1 90 ? 15.380 4.126 -4.042 1.00 90.75 90 ALA A N 1
ATOM 710 C CA . ALA A 1 90 ? 16.024 5.206 -3.312 1.00 90.75 90 ALA A CA 1
ATOM 711 C C . ALA A 1 90 ? 15.353 6.562 -3.598 1.00 90.75 90 ALA A C 1
ATOM 713 O O . ALA A 1 90 ? 14.346 6.644 -4.302 1.00 90.75 90 ALA A O 1
ATOM 714 N N . ALA A 1 91 ? 15.895 7.628 -2.993 1.00 88.31 91 ALA A N 1
ATOM 715 C CA . ALA A 1 91 ? 15.436 9.012 -3.172 1.00 88.31 91 ALA A CA 1
ATOM 716 C C . ALA A 1 91 ? 13.916 9.195 -2.966 1.00 88.31 91 ALA A C 1
ATOM 718 O O . ALA A 1 91 ? 13.263 9.968 -3.659 1.00 88.31 91 ALA A O 1
ATOM 719 N N . VAL A 1 92 ? 13.338 8.459 -2.006 1.00 92.50 92 VAL A N 1
ATOM 720 C CA . VAL A 1 92 ? 11.885 8.424 -1.810 1.00 92.50 92 VAL A CA 1
ATOM 721 C C . VAL A 1 92 ? 11.372 9.738 -1.215 1.00 92.50 92 VAL A C 1
ATOM 723 O O . VAL A 1 92 ? 11.428 9.974 -0.004 1.00 92.50 92 VAL A O 1
ATOM 726 N N . GLU A 1 93 ? 10.775 10.561 -2.066 1.00 91.69 93 GLU A N 1
ATOM 727 C CA . GLU A 1 93 ? 10.145 11.826 -1.720 1.00 91.69 93 GLU A CA 1
ATOM 728 C C . GLU A 1 93 ? 8.624 11.706 -1.657 1.00 91.69 93 GLU A C 1
ATOM 730 O O . GLU A 1 93 ? 7.976 11.052 -2.476 1.00 91.69 93 GLU A O 1
ATOM 735 N N . ARG A 1 94 ? 8.013 12.398 -0.693 1.00 93.00 94 ARG A N 1
ATOM 736 C CA . ARG A 1 94 ? 6.553 12.498 -0.604 1.00 93.00 94 ARG A CA 1
ATOM 737 C C . ARG A 1 94 ? 6.056 13.552 -1.590 1.00 93.00 94 ARG A C 1
ATOM 739 O O . ARG A 1 94 ? 6.428 14.714 -1.476 1.00 93.00 94 ARG A O 1
ATOM 746 N N . ARG A 1 95 ? 5.153 13.170 -2.493 1.00 94.31 95 ARG A N 1
ATOM 747 C CA . ARG A 1 95 ? 4.533 14.084 -3.468 1.00 94.31 95 ARG A CA 1
ATOM 748 C C . ARG A 1 95 ? 3.254 14.732 -2.969 1.00 94.31 95 ARG A C 1
ATOM 750 O O . ARG A 1 95 ? 2.948 15.846 -3.371 1.00 94.31 95 ARG A O 1
ATOM 757 N N . GLY A 1 96 ? 2.509 14.045 -2.111 1.00 93.25 96 GLY A N 1
ATOM 758 C CA . GLY A 1 96 ? 1.269 14.571 -1.560 1.00 93.25 96 GLY A CA 1
ATOM 759 C C . GLY A 1 96 ? 0.488 13.527 -0.785 1.00 93.25 96 GLY A C 1
ATOM 760 O O . GLY A 1 96 ? 0.910 12.373 -0.662 1.00 93.25 96 GLY A O 1
ATOM 761 N N . ASP A 1 97 ? -0.650 13.961 -0.267 1.00 94.06 97 ASP A N 1
ATOM 762 C CA . ASP A 1 97 ? -1.649 13.117 0.363 1.00 94.06 97 ASP A CA 1
ATOM 763 C C . ASP A 1 97 ? -3.057 13.530 -0.066 1.00 94.06 97 ASP A C 1
ATOM 765 O O . ASP A 1 97 ? -3.272 14.645 -0.546 1.00 94.06 97 ASP A O 1
ATOM 769 N N . ARG A 1 98 ? -3.994 12.589 0.026 1.00 95.12 98 ARG A N 1
ATOM 770 C CA . ARG A 1 98 ? -5.416 12.805 -0.244 1.00 95.12 98 ARG A CA 1
ATOM 771 C C . ARG A 1 98 ? -6.253 11.775 0.491 1.00 95.12 98 ARG A C 1
ATOM 773 O O . ARG A 1 98 ? -5.789 10.666 0.739 1.00 95.12 98 ARG A O 1
ATOM 780 N N . GLU A 1 99 ? -7.516 12.094 0.712 1.00 95.88 99 GLU A N 1
ATOM 781 C CA . GLU A 1 99 ? -8.489 11.106 1.166 1.00 95.88 99 GLU A CA 1
ATOM 782 C C . GLU A 1 99 ? -9.138 10.363 -0.004 1.00 95.88 99 GLU A C 1
ATOM 784 O O . GLU A 1 99 ? -9.400 10.931 -1.070 1.00 95.88 99 GLU A O 1
ATOM 789 N N . MET A 1 100 ? -9.469 9.096 0.213 1.00 95.38 100 MET A N 1
ATOM 790 C CA . MET A 1 100 ? -10.101 8.233 -0.777 1.00 95.38 100 MET A CA 1
ATOM 791 C C . MET A 1 100 ? -11.132 7.322 -0.108 1.00 95.38 100 MET A C 1
ATOM 793 O O . MET A 1 100 ? -10.857 6.746 0.934 1.00 95.38 100 MET A O 1
ATOM 797 N N . ALA A 1 101 ? -12.309 7.162 -0.716 1.00 94.44 101 ALA A N 1
ATOM 798 C CA . ALA A 1 101 ? -13.244 6.120 -0.294 1.00 94.44 101 ALA A CA 1
ATOM 799 C C . ALA A 1 101 ? -12.705 4.735 -0.690 1.00 94.44 101 ALA A C 1
ATOM 801 O O . ALA A 1 101 ? -12.151 4.587 -1.786 1.00 94.44 101 ALA A O 1
ATOM 802 N N . VAL A 1 102 ? -12.871 3.756 0.193 1.00 94.25 102 VAL A N 1
ATOM 803 C CA . VAL A 1 102 ? -12.641 2.333 -0.094 1.00 94.25 102 VAL A CA 1
ATOM 804 C C . VAL A 1 102 ? -13.965 1.663 -0.469 1.00 94.25 102 VAL A C 1
ATOM 806 O O . VAL A 1 102 ? -15.027 2.261 -0.296 1.00 94.25 102 VAL A O 1
ATOM 809 N N . ASP A 1 103 ? -13.901 0.462 -1.045 1.00 92.81 103 ASP A N 1
ATOM 810 C CA . ASP A 1 103 ? -15.089 -0.246 -1.543 1.00 92.81 103 ASP A CA 1
ATOM 811 C C . ASP A 1 103 ? -15.952 -0.799 -0.385 1.00 92.81 103 ASP A C 1
ATOM 813 O O . ASP A 1 103 ? -17.138 -1.066 -0.576 1.00 92.81 103 ASP A O 1
ATOM 817 N N . ASP A 1 104 ? -15.376 -0.943 0.815 1.00 88.94 104 ASP A N 1
ATOM 818 C CA . ASP A 1 104 ? -16.098 -1.289 2.041 1.00 88.94 104 ASP A CA 1
ATOM 819 C C . ASP A 1 104 ? -16.917 -0.082 2.552 1.00 88.94 104 ASP A C 1
ATOM 821 O O . ASP A 1 104 ? -16.330 0.933 2.938 1.00 88.94 104 ASP A O 1
ATOM 825 N N . PRO A 1 105 ? -18.262 -0.162 2.579 1.00 86.06 105 PRO A N 1
ATOM 826 C CA . PRO A 1 105 ? -19.109 0.944 3.016 1.00 86.06 105 PRO A CA 1
ATOM 827 C C . PRO A 1 105 ? -19.056 1.210 4.528 1.00 86.06 105 PRO A C 1
ATOM 829 O O . PRO A 1 105 ? -19.483 2.283 4.952 1.00 86.06 105 PRO A O 1
ATOM 832 N N . ALA A 1 106 ? -18.578 0.258 5.336 1.00 86.06 106 ALA A N 1
ATOM 833 C CA . ALA A 1 106 ? -18.446 0.411 6.786 1.00 86.06 106 ALA A CA 1
ATOM 834 C C . ALA A 1 106 ? -17.110 1.054 7.195 1.00 86.06 106 ALA A C 1
ATOM 836 O O . ALA A 1 106 ? -16.945 1.463 8.344 1.00 86.06 106 ALA A O 1
ATOM 837 N N . ALA A 1 107 ? -16.162 1.160 6.265 1.00 89.31 107 ALA A N 1
ATOM 838 C CA . ALA A 1 107 ? -14.846 1.716 6.520 1.00 89.31 107 ALA A CA 1
ATOM 839 C C . ALA A 1 107 ? -14.820 3.253 6.461 1.00 89.31 107 ALA A C 1
ATOM 841 O O . ALA A 1 107 ? -15.492 3.901 5.654 1.00 89.31 107 ALA A O 1
ATOM 842 N N . GLU A 1 108 ? -13.953 3.846 7.280 1.00 92.00 108 GLU A N 1
ATOM 843 C CA . GLU A 1 108 ? -13.565 5.244 7.156 1.00 92.00 108 GLU A CA 1
ATOM 844 C C . GLU A 1 108 ? -12.832 5.506 5.829 1.00 92.00 108 GLU A C 1
ATOM 846 O O . GLU A 1 108 ? -12.308 4.611 5.157 1.00 92.00 108 GLU A O 1
ATOM 851 N N . ARG A 1 109 ? -12.751 6.785 5.450 1.00 94.75 109 ARG A N 1
ATOM 852 C CA . ARG A 1 109 ? -11.977 7.201 4.277 1.00 94.75 109 ARG A CA 1
ATOM 853 C C . ARG A 1 109 ? -10.494 6.915 4.509 1.00 94.75 109 ARG A C 1
ATOM 855 O O . ARG A 1 109 ? -9.945 7.235 5.557 1.00 94.75 109 ARG A O 1
ATOM 862 N N . ALA A 1 110 ? -9.830 6.380 3.492 1.00 95.31 110 ALA A N 1
ATOM 863 C CA . ALA A 1 110 ? -8.402 6.129 3.536 1.00 95.31 110 ALA A CA 1
ATOM 864 C C . ALA A 1 110 ? -7.590 7.401 3.315 1.00 95.31 110 ALA A C 1
ATOM 866 O O . ALA A 1 110 ? -7.780 8.097 2.312 1.00 95.31 110 ALA A O 1
ATOM 867 N N . THR A 1 111 ? -6.613 7.638 4.187 1.00 96.56 111 THR A N 1
ATOM 868 C CA . THR A 1 111 ? -5.534 8.596 3.942 1.00 96.56 111 THR A CA 1
ATOM 869 C C . THR A 1 111 ? -4.525 7.948 3.002 1.00 96.56 111 THR A C 1
ATOM 871 O O . THR A 1 111 ? -3.887 6.954 3.352 1.00 96.56 111 THR A O 1
ATOM 874 N N . VAL A 1 112 ? -4.378 8.496 1.796 1.00 97.19 112 VAL A N 1
ATOM 875 C CA . VAL A 1 112 ? -3.480 7.987 0.754 1.00 97.19 112 VAL A CA 1
ATOM 876 C C . VAL A 1 112 ? -2.307 8.937 0.571 1.00 97.19 112 VAL A C 1
ATOM 878 O O . VAL A 1 112 ? -2.505 10.085 0.186 1.00 97.19 112 VAL A O 1
ATOM 881 N N . TRP A 1 113 ? -1.084 8.449 0.761 1.00 97.44 113 TRP A N 1
ATOM 882 C CA . TRP A 1 113 ? 0.153 9.149 0.422 1.00 97.44 113 TRP A CA 1
ATOM 883 C C . TRP A 1 113 ? 0.717 8.665 -0.905 1.00 97.44 113 TRP A C 1
ATOM 885 O O . TRP A 1 113 ? 0.808 7.461 -1.151 1.00 97.44 113 TRP A O 1
ATOM 895 N N . THR A 1 114 ? 1.178 9.618 -1.709 1.00 97.06 114 THR A N 1
ATOM 896 C CA . THR A 1 114 ? 1.938 9.355 -2.930 1.00 97.06 114 THR A CA 1
ATOM 897 C C . THR A 1 114 ? 3.405 9.678 -2.701 1.00 97.06 114 THR A C 1
ATOM 899 O O . THR A 1 114 ? 3.748 10.760 -2.213 1.00 97.06 114 THR A O 1
ATOM 902 N N . PHE A 1 115 ? 4.271 8.761 -3.109 1.00 96.25 115 PHE A N 1
ATOM 903 C CA . PHE A 1 115 ? 5.717 8.900 -3.080 1.00 96.25 115 PHE A CA 1
ATOM 904 C C . PHE A 1 115 ? 6.300 8.736 -4.481 1.00 96.25 115 PHE A C 1
ATOM 906 O O . PHE A 1 115 ? 5.717 8.063 -5.333 1.00 96.25 115 PHE A O 1
ATOM 913 N N . ARG A 1 116 ? 7.456 9.350 -4.710 1.00 96.50 116 ARG A N 1
ATOM 914 C CA . ARG A 1 116 ? 8.291 9.151 -5.895 1.00 96.50 116 ARG A CA 1
ATOM 915 C C . ARG A 1 116 ? 9.681 8.762 -5.442 1.00 96.50 116 ARG A C 1
ATOM 917 O O . ARG A 1 116 ? 10.138 9.286 -4.438 1.00 96.50 116 ARG A O 1
ATOM 924 N N . GLY A 1 117 ? 10.310 7.855 -6.162 1.00 94.50 117 GLY A N 1
ATOM 925 C CA . GLY A 1 117 ? 11.698 7.476 -5.946 1.00 94.50 117 GLY A CA 1
ATOM 926 C C . GLY A 1 117 ? 12.239 6.808 -7.195 1.00 94.50 117 GLY A C 1
ATOM 927 O O . GLY A 1 117 ? 11.505 6.643 -8.169 1.00 94.50 117 GLY A O 1
ATOM 928 N N . ASP A 1 118 ? 13.490 6.389 -7.144 1.00 94.00 118 ASP A N 1
ATOM 929 C CA . ASP A 1 118 ? 14.187 5.803 -8.282 1.00 94.00 118 ASP A CA 1
ATOM 930 C C . ASP A 1 118 ? 14.657 4.403 -7.905 1.00 94.00 118 ASP A C 1
ATOM 932 O O . ASP A 1 118 ? 15.343 4.215 -6.899 1.00 94.00 118 ASP A O 1
ATOM 936 N N . CYS A 1 119 ? 14.223 3.407 -8.675 1.00 93.19 119 CYS A N 1
ATOM 937 C CA . CYS A 1 119 ? 14.653 2.025 -8.512 1.00 93.19 119 CYS A CA 1
ATOM 938 C C . CYS A 1 119 ? 15.950 1.810 -9.276 1.00 93.19 119 CYS A C 1
ATOM 940 O O . CYS A 1 119 ? 16.001 2.088 -10.476 1.00 93.19 119 CYS A O 1
ATOM 942 N N . ARG A 1 120 ? 16.972 1.297 -8.597 1.00 89.81 120 ARG A N 1
ATOM 943 C CA . ARG A 1 120 ? 18.215 0.882 -9.243 1.00 89.81 120 ARG A CA 1
ATOM 944 C C . ARG A 1 120 ? 18.077 -0.545 -9.738 1.00 89.81 120 ARG A C 1
ATOM 946 O O . ARG A 1 120 ? 17.741 -1.444 -8.974 1.00 89.81 120 ARG A O 1
ATOM 953 N N . LEU A 1 121 ? 18.330 -0.731 -11.025 1.00 83.81 121 LEU A N 1
ATOM 954 C CA . LEU A 1 121 ? 18.469 -2.041 -11.635 1.00 83.81 121 LEU A CA 1
ATOM 955 C C . LEU A 1 121 ? 19.933 -2.267 -11.980 1.00 83.81 121 LEU A C 1
ATOM 957 O O . LEU A 1 121 ? 20.518 -1.467 -12.713 1.00 83.81 121 LEU A O 1
ATOM 961 N N . GLU A 1 122 ? 20.487 -3.372 -11.501 1.00 73.56 122 GLU A N 1
ATOM 962 C CA . GLU A 1 122 ? 21.758 -3.881 -12.003 1.00 73.56 122 GLU A CA 1
ATOM 963 C C . GLU A 1 122 ? 21.509 -4.496 -13.392 1.00 73.56 122 GLU A C 1
ATOM 965 O O . GLU A 1 122 ? 20.693 -5.409 -13.536 1.00 73.56 122 GLU A O 1
ATOM 970 N N . GLU A 1 123 ? 22.159 -3.981 -14.440 1.00 66.12 123 GLU A N 1
ATOM 971 C CA . GLU A 1 123 ? 22.174 -4.672 -15.733 1.00 66.12 123 GLU A CA 1
ATOM 972 C C . GLU A 1 123 ? 23.128 -5.867 -15.671 1.00 66.12 123 GLU A C 1
ATOM 974 O O . GLU A 1 123 ? 24.328 -5.704 -15.428 1.00 66.12 123 GLU A O 1
ATOM 979 N N . ASP A 1 124 ? 22.604 -7.062 -15.961 1.00 59.06 124 ASP A N 1
ATOM 980 C CA . ASP A 1 124 ? 23.391 -8.288 -16.087 1.00 59.06 124 ASP A CA 1
ATOM 981 C C . ASP A 1 124 ? 24.525 -8.100 -17.118 1.00 59.06 124 ASP A C 1
ATOM 983 O O . ASP A 1 1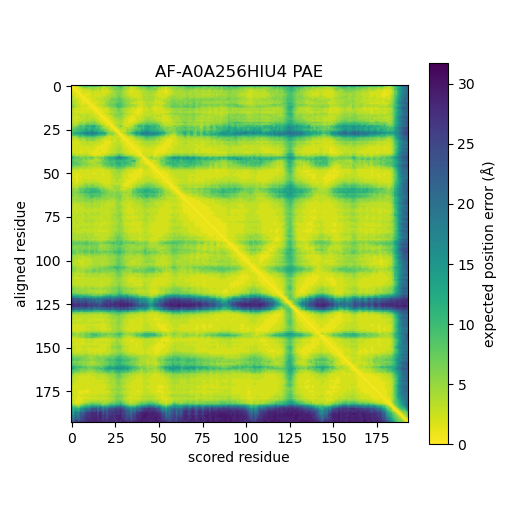24 ? 24.324 -8.172 -18.330 1.00 59.06 124 ASP A O 1
ATOM 987 N N . GLY A 1 125 ? 25.746 -7.870 -16.625 1.00 53.50 125 GLY A N 1
ATOM 988 C CA . GLY A 1 125 ? 26.988 -7.992 -17.391 1.00 53.50 125 GLY A CA 1
ATOM 989 C C . GLY A 1 125 ? 27.512 -6.752 -18.126 1.00 53.50 125 GLY A C 1
ATOM 990 O O . GLY A 1 125 ? 28.585 -6.860 -18.721 1.00 53.50 125 GLY A O 1
ATOM 991 N N . THR A 1 126 ? 26.850 -5.586 -18.067 1.00 54.59 126 THR A N 1
ATOM 992 C CA . THR A 1 126 ? 27.301 -4.378 -18.812 1.00 54.59 126 THR A CA 1
ATOM 993 C C . THR A 1 126 ? 27.677 -3.168 -17.946 1.00 54.59 126 THR A C 1
ATOM 995 O O . THR A 1 126 ? 28.069 -2.133 -18.479 1.00 54.59 126 THR A O 1
ATOM 998 N N . GLY A 1 127 ? 27.655 -3.299 -16.614 1.00 46.91 127 GLY A N 1
ATOM 999 C CA . GLY A 1 127 ? 28.259 -2.315 -15.702 1.00 46.91 127 GLY A CA 1
ATOM 1000 C C . GLY A 1 127 ? 27.575 -0.943 -15.668 1.00 46.91 127 GLY A C 1
ATOM 1001 O O . GLY A 1 127 ? 28.240 0.053 -15.385 1.00 46.91 127 GLY A O 1
ATOM 1002 N N . GLY A 1 128 ? 26.276 -0.882 -15.972 1.00 58.38 128 GLY A N 1
ATOM 1003 C CA . GLY A 1 128 ? 25.461 0.319 -15.818 1.00 58.38 128 GLY A CA 1
ATOM 1004 C C . GLY A 1 128 ? 24.303 0.073 -14.860 1.00 58.38 128 GLY A C 1
ATOM 1005 O O . GLY A 1 128 ? 23.439 -0.753 -15.144 1.00 58.38 128 GLY A O 1
AT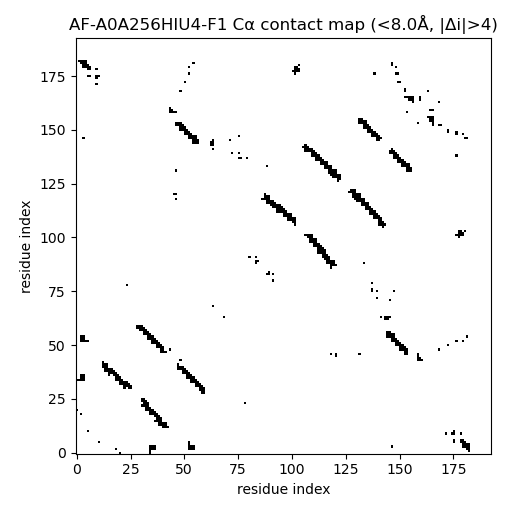OM 1006 N N . ASP A 1 129 ? 24.266 0.808 -13.750 1.00 68.19 129 ASP A N 1
ATOM 1007 C CA . ASP A 1 129 ? 23.060 0.911 -12.931 1.00 68.19 129 ASP A CA 1
ATOM 1008 C C . ASP A 1 129 ? 22.038 1.739 -13.710 1.00 68.19 129 ASP A C 1
ATOM 1010 O O . ASP A 1 129 ? 22.278 2.908 -14.036 1.00 68.19 129 ASP A O 1
ATOM 1014 N N . ARG A 1 130 ? 20.883 1.148 -14.015 1.00 82.44 130 ARG A N 1
ATOM 1015 C CA . ARG A 1 130 ? 19.769 1.888 -14.604 1.00 82.44 130 ARG A CA 1
ATOM 1016 C C . ARG A 1 130 ? 18.845 2.370 -13.500 1.00 82.44 130 ARG A C 1
ATOM 1018 O O . ARG A 1 130 ? 18.232 1.566 -12.803 1.00 82.44 130 ARG A O 1
ATOM 1025 N N . GLU A 1 131 ? 18.677 3.684 -13.402 1.00 88.31 131 GLU A N 1
ATOM 1026 C CA . GLU A 1 131 ? 17.666 4.284 -12.534 1.00 88.31 131 GLU A CA 1
ATOM 1027 C C . GLU A 1 131 ? 16.315 4.350 -13.260 1.00 88.31 131 GLU A C 1
ATOM 1029 O O . GLU A 1 131 ? 16.178 4.916 -14.350 1.00 88.31 131 GLU A O 1
ATOM 1034 N N . VAL A 1 132 ? 15.304 3.721 -12.664 1.00 91.94 132 VAL A N 1
ATOM 1035 C CA . VAL A 1 132 ? 13.935 3.678 -13.172 1.00 91.94 132 VAL A CA 1
ATOM 1036 C C . VAL A 1 132 ? 13.025 4.434 -12.207 1.00 91.94 132 VAL A C 1
ATOM 1038 O O . VAL A 1 132 ? 12.820 3.967 -11.086 1.00 91.94 132 VAL A O 1
ATOM 1041 N N . PRO A 1 133 ? 12.418 5.556 -12.627 1.00 94.44 133 PRO A N 1
ATOM 1042 C CA . PRO A 1 133 ? 11.517 6.305 -11.766 1.00 94.44 133 PRO A CA 1
ATOM 1043 C C . PRO A 1 133 ? 10.266 5.494 -11.404 1.00 94.44 133 PRO A C 1
ATOM 1045 O O . PRO A 1 133 ? 9.583 4.933 -12.270 1.00 94.44 133 PRO A O 1
ATOM 1048 N N . ILE A 1 134 ? 9.941 5.478 -10.116 1.00 96.62 134 ILE A N 1
ATOM 1049 C CA . ILE A 1 134 ? 8.842 4.741 -9.491 1.00 96.62 134 ILE A CA 1
ATOM 1050 C C . ILE A 1 134 ? 7.857 5.718 -8.852 1.00 96.62 134 ILE A C 1
ATOM 1052 O O . ILE A 1 134 ? 8.248 6.684 -8.195 1.00 96.62 134 ILE A O 1
ATOM 1056 N N . GLU A 1 135 ? 6.562 5.433 -8.978 1.00 97.19 135 GLU A N 1
ATOM 1057 C CA . GLU A 1 135 ? 5.538 5.985 -8.094 1.00 97.19 135 GLU A CA 1
ATOM 1058 C C . GLU A 1 135 ? 5.084 4.912 -7.112 1.00 97.19 135 GLU A C 1
ATOM 1060 O O . GLU A 1 135 ? 4.858 3.758 -7.476 1.00 97.19 135 GLU A O 1
ATOM 1065 N N . ALA A 1 136 ? 4.945 5.308 -5.852 1.00 97.19 136 ALA A N 1
ATOM 1066 C CA . ALA A 1 136 ? 4.503 4.431 -4.789 1.00 97.19 136 ALA A CA 1
ATOM 1067 C C . ALA A 1 136 ? 3.315 5.047 -4.050 1.00 97.19 136 ALA A C 1
ATOM 1069 O O . ALA A 1 136 ? 3.267 6.255 -3.815 1.00 97.19 136 ALA A O 1
ATOM 1070 N N . LEU A 1 137 ? 2.350 4.212 -3.683 1.00 97.38 137 LEU A N 1
ATOM 1071 C CA . LEU A 1 137 ? 1.142 4.609 -2.973 1.00 97.38 137 LEU A CA 1
ATOM 1072 C C . LEU A 1 137 ? 1.060 3.846 -1.656 1.00 97.38 137 LEU A C 1
ATOM 1074 O O . LEU A 1 137 ? 1.328 2.646 -1.610 1.00 97.38 137 LEU A O 1
ATOM 1078 N N . LEU A 1 138 ? 0.651 4.539 -0.600 1.00 97.75 138 LEU A N 1
ATOM 1079 C CA . LEU A 1 138 ? 0.332 3.948 0.695 1.00 97.75 138 LEU A CA 1
ATOM 1080 C C . LEU A 1 138 ? -0.998 4.512 1.167 1.00 97.75 138 LEU A C 1
ATOM 1082 O O . LEU A 1 138 ? -1.144 5.725 1.239 1.00 97.75 138 LEU A O 1
ATOM 1086 N N . ALA A 1 139 ? -1.926 3.644 1.525 1.00 97.38 139 ALA A N 1
ATOM 1087 C CA . ALA A 1 139 ? -3.219 3.982 2.080 1.00 97.38 139 ALA A CA 1
ATOM 1088 C C . ALA A 1 139 ? -3.373 3.368 3.470 1.00 97.38 139 ALA A C 1
ATOM 1090 O O . ALA A 1 139 ? -2.956 2.230 3.697 1.00 97.38 139 ALA A O 1
ATOM 1091 N N . VAL A 1 140 ? -3.978 4.126 4.379 1.00 96.75 140 VAL A N 1
ATOM 1092 C CA . VAL A 1 140 ? -4.336 3.686 5.731 1.00 96.75 140 VAL A CA 1
ATOM 1093 C C . VAL A 1 140 ? -5.766 4.112 6.014 1.00 96.75 140 VAL A C 1
ATOM 1095 O O . VAL A 1 140 ? -6.120 5.256 5.740 1.00 96.75 140 VAL A O 1
ATOM 1098 N N . TRP A 1 141 ? -6.571 3.204 6.551 1.00 95.69 141 TRP A N 1
ATOM 1099 C CA . TRP A 1 141 ? -7.936 3.482 6.993 1.00 95.69 141 TRP A CA 1
ATOM 1100 C C . TRP A 1 141 ? -8.299 2.613 8.191 1.00 95.69 141 TRP A C 1
ATOM 1102 O O . TRP A 1 141 ? -7.618 1.628 8.497 1.00 95.69 141 TRP A O 1
ATOM 1112 N N . ALA A 1 142 ? -9.370 3.001 8.871 1.00 91.94 142 ALA A N 1
ATOM 1113 C CA . ALA A 1 142 ? -10.002 2.203 9.903 1.00 91.94 142 ALA A CA 1
ATOM 1114 C C . ALA A 1 142 ? -11.335 1.654 9.383 1.00 91.94 142 ALA A C 1
ATOM 1116 O O . ALA A 1 142 ? -12.069 2.355 8.693 1.00 91.94 142 ALA A O 1
ATOM 1117 N N . ALA A 1 143 ? -11.631 0.403 9.709 1.00 84.00 143 ALA A N 1
ATOM 1118 C CA . ALA A 1 143 ? -13.000 -0.094 9.805 1.00 84.00 143 ALA A CA 1
ATOM 1119 C C . ALA A 1 143 ? -13.233 -0.357 11.302 1.00 84.00 143 ALA A C 1
ATOM 1121 O O . ALA A 1 143 ? -13.264 0.596 12.077 1.00 84.00 143 ALA A O 1
ATOM 1122 N N . ASP A 1 144 ? -13.194 -1.616 11.739 1.00 82.50 144 ASP A N 1
ATOM 1123 C CA . ASP A 1 144 ? -13.095 -1.982 13.166 1.00 82.50 144 ASP A CA 1
ATOM 1124 C C . ASP A 1 144 ? -11.642 -2.039 13.668 1.00 82.50 144 ASP A C 1
ATOM 1126 O O . ASP A 1 144 ? -11.330 -1.788 14.834 1.00 82.50 144 ASP A O 1
ATOM 1130 N N . GLU A 1 145 ? -10.724 -2.337 12.752 1.00 87.94 145 GLU A N 1
ATOM 1131 C CA . GLU A 1 145 ? -9.282 -2.362 12.961 1.00 87.94 145 GLU A CA 1
ATOM 1132 C C . GLU A 1 145 ? -8.591 -1.500 11.899 1.00 87.94 145 GLU A C 1
ATOM 1134 O O . GLU A 1 145 ? -9.199 -1.062 10.917 1.00 87.94 145 GLU A O 1
ATOM 1139 N N . TYR A 1 146 ? -7.291 -1.266 12.077 1.00 92.75 146 TYR A N 1
ATOM 1140 C CA . TYR A 1 146 ? -6.509 -0.547 11.080 1.00 92.75 146 TYR A CA 1
ATOM 1141 C C . TYR A 1 146 ? -6.095 -1.475 9.942 1.00 92.75 146 TYR A C 1
ATOM 1143 O O . TYR A 1 146 ? -5.429 -2.496 10.147 1.00 92.75 146 TYR A O 1
ATOM 1151 N N . LEU A 1 147 ? -6.427 -1.053 8.728 1.00 94.81 147 LEU A N 1
ATOM 1152 C CA . LEU A 1 147 ? -5.967 -1.658 7.493 1.00 94.81 147 LEU A CA 1
ATOM 1153 C C . LEU A 1 147 ? -4.971 -0.728 6.812 1.00 94.81 147 LEU A C 1
ATOM 1155 O O . LEU A 1 147 ? -5.079 0.501 6.860 1.00 94.81 147 LEU A O 1
ATOM 1159 N N . LEU A 1 148 ? -3.972 -1.332 6.178 1.00 95.31 148 LEU A N 1
ATOM 1160 C CA . LEU A 1 148 ? -3.050 -0.621 5.312 1.00 95.31 148 LEU A CA 1
ATOM 1161 C C . LEU A 1 148 ? -2.889 -1.377 4.008 1.00 95.31 148 LEU A C 1
ATOM 1163 O O . LEU A 1 148 ? -2.717 -2.593 4.002 1.00 95.31 148 LEU A O 1
ATOM 1167 N N . ALA A 1 149 ? -2.854 -0.651 2.904 1.00 97.00 149 ALA A N 1
ATOM 1168 C CA . ALA A 1 149 ? -2.521 -1.222 1.613 1.00 97.00 149 ALA A CA 1
ATOM 1169 C C . ALA A 1 149 ? -1.661 -0.255 0.822 1.00 97.00 149 ALA A C 1
ATOM 1171 O O . ALA A 1 149 ? -1.754 0.961 0.966 1.00 97.00 149 ALA A O 1
ATOM 1172 N N . GLY A 1 150 ? -0.795 -0.791 -0.017 1.00 96.62 150 GLY A N 1
ATOM 1173 C CA . GLY A 1 150 ? 0.096 0.034 -0.803 1.00 96.62 150 GLY A CA 1
ATOM 1174 C C . GLY A 1 150 ? 0.847 -0.772 -1.833 1.00 96.62 150 GLY A C 1
ATOM 1175 O O . GLY A 1 150 ? 0.657 -1.976 -1.976 1.00 96.62 150 GLY A O 1
ATOM 1176 N N . GLY A 1 151 ? 1.717 -0.097 -2.561 1.00 96.88 151 GLY A N 1
ATOM 1177 C CA . GLY A 1 151 ? 2.479 -0.705 -3.635 1.00 96.88 151 GLY A CA 1
ATOM 1178 C C . GLY A 1 151 ? 3.288 0.322 -4.393 1.00 96.88 151 GLY A C 1
ATOM 1179 O O . GLY A 1 151 ? 3.199 1.519 -4.115 1.00 96.88 151 GLY A O 1
ATOM 1180 N N . ALA A 1 152 ? 4.074 -0.150 -5.347 1.00 96.56 152 ALA A N 1
ATOM 1181 C CA . ALA A 1 152 ? 4.848 0.714 -6.216 1.00 96.56 152 ALA A CA 1
ATOM 1182 C C . ALA A 1 152 ? 4.885 0.167 -7.639 1.00 96.56 152 ALA A C 1
ATOM 1184 O O . ALA A 1 152 ? 4.760 -1.042 -7.853 1.00 96.56 152 ALA A O 1
ATOM 1185 N N . TYR A 1 153 ? 5.036 1.073 -8.598 1.00 95.00 153 TYR A N 1
ATOM 1186 C CA . TYR A 1 153 ? 5.047 0.759 -10.018 1.00 95.00 153 TYR A CA 1
ATOM 1187 C C . TYR A 1 153 ? 5.935 1.748 -10.799 1.00 95.00 153 TYR A C 1
ATOM 1189 O O . TYR A 1 153 ? 6.047 2.918 -10.413 1.00 95.00 153 TYR A O 1
ATOM 1197 N N . PRO A 1 154 ? 6.572 1.310 -11.901 1.00 94.44 154 PRO A N 1
ATOM 1198 C CA . PRO A 1 154 ? 7.357 2.192 -12.763 1.00 94.44 154 PRO A CA 1
ATOM 1199 C C . PRO A 1 154 ? 6.509 3.289 -13.403 1.00 94.44 154 PRO A C 1
ATOM 1201 O O . PRO A 1 154 ? 5.363 3.059 -13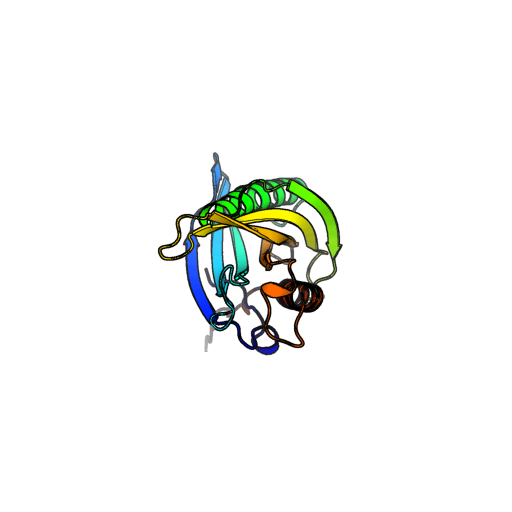.779 1.00 94.44 154 PRO A O 1
ATOM 1204 N N . VAL A 1 155 ? 7.069 4.474 -13.622 1.00 94.50 155 VAL A N 1
ATOM 1205 C CA . VAL A 1 155 ? 6.346 5.571 -14.302 1.00 94.50 155 VAL A CA 1
ATOM 1206 C C . VAL A 1 155 ? 6.842 5.864 -15.710 1.00 94.50 155 VAL A C 1
ATOM 1208 O O . VAL A 1 155 ? 6.415 6.831 -16.337 1.00 94.50 155 VAL A O 1
ATOM 1211 N N . VAL A 1 156 ? 7.726 5.015 -16.221 1.00 90.06 156 VAL A N 1
ATOM 1212 C CA . VAL A 1 156 ? 8.230 5.079 -17.592 1.00 90.06 156 VAL A CA 1
ATOM 1213 C C . VAL A 1 156 ? 7.480 4.080 -18.464 1.00 90.06 156 VAL A C 1
ATOM 1215 O O . VAL A 1 156 ? 7.324 2.921 -18.091 1.00 90.06 156 VAL A O 1
ATOM 1218 N N . ALA A 1 157 ? 7.028 4.511 -19.643 1.00 85.44 157 ALA A N 1
ATOM 1219 C CA . ALA A 1 157 ? 6.280 3.651 -20.565 1.00 85.44 157 ALA A CA 1
ATOM 1220 C C . ALA A 1 157 ? 7.083 2.412 -21.002 1.00 85.44 157 ALA A C 1
ATOM 1222 O O . ALA A 1 157 ? 6.523 1.334 -21.133 1.00 85.44 157 ALA A O 1
ATOM 1223 N N . ALA A 1 158 ? 8.407 2.544 -21.135 1.00 84.38 158 ALA A N 1
ATOM 1224 C CA . ALA A 1 158 ? 9.304 1.451 -21.517 1.00 84.38 158 ALA A CA 1
ATOM 1225 C C . ALA A 1 158 ? 9.376 0.293 -20.500 1.00 84.38 158 ALA A C 1
ATOM 1227 O O . ALA A 1 158 ? 9.944 -0.746 -20.816 1.00 84.38 158 ALA A O 1
ATOM 1228 N N . ALA A 1 159 ? 8.838 0.463 -19.288 1.00 83.94 159 ALA A N 1
ATOM 1229 C CA . ALA A 1 159 ? 8.745 -0.611 -18.298 1.00 83.94 159 ALA A CA 1
ATOM 1230 C C . ALA A 1 159 ? 7.493 -1.491 -18.477 1.00 83.94 159 ALA A C 1
ATOM 1232 O O . ALA A 1 159 ? 7.278 -2.415 -17.696 1.00 83.94 159 ALA A O 1
ATOM 1233 N N . TYR A 1 160 ? 6.660 -1.206 -19.481 1.00 84.00 160 TYR A N 1
ATOM 1234 C CA . TYR A 1 160 ? 5.393 -1.887 -19.718 1.00 84.00 160 TYR A CA 1
ATOM 1235 C C . TYR A 1 160 ? 5.350 -2.544 -21.101 1.00 84.00 160 TYR A C 1
ATOM 1237 O O . TYR A 1 160 ? 5.984 -2.052 -22.037 1.00 84.00 160 TYR A O 1
ATOM 1245 N N . PRO A 1 161 ? 4.588 -3.645 -21.252 1.00 81.88 161 PRO A N 1
ATOM 1246 C CA . PRO A 1 161 ? 4.273 -4.190 -22.566 1.00 81.88 161 PRO A CA 1
ATOM 1247 C C . PRO A 1 161 ? 3.430 -3.203 -23.386 1.00 81.88 161 PRO A C 1
ATOM 1249 O O . PRO A 1 161 ? 2.773 -2.312 -22.839 1.00 81.88 161 PRO A O 1
ATOM 1252 N N . GLU A 1 162 ? 3.415 -3.392 -24.705 1.00 83.06 162 GLU A N 1
ATOM 1253 C CA . GLU A 1 162 ? 2.618 -2.565 -25.613 1.00 83.06 162 GLU A CA 1
ATOM 1254 C C . GLU A 1 162 ? 1.139 -2.529 -25.196 1.00 83.06 162 GLU A C 1
ATOM 1256 O O . GLU A 1 162 ? 0.538 -3.547 -24.855 1.00 83.06 162 GLU A O 1
ATOM 1261 N N . GLY A 1 163 ? 0.547 -1.331 -25.214 1.00 82.25 163 GLY A N 1
ATOM 1262 C CA . GLY A 1 163 ? -0.852 -1.119 -24.834 1.00 82.25 163 GLY A CA 1
ATOM 1263 C C . GLY A 1 163 ? -1.110 -0.960 -23.332 1.00 82.25 163 GLY A C 1
ATOM 1264 O O . GLY A 1 163 ? -2.251 -0.697 -22.960 1.00 82.25 163 GLY A O 1
ATOM 1265 N N . ARG A 1 164 ? -0.084 -1.056 -22.474 1.00 84.75 164 ARG A N 1
ATOM 1266 C CA . ARG A 1 164 ? -0.174 -0.720 -21.044 1.00 84.75 164 ARG A CA 1
ATOM 1267 C C . ARG A 1 164 ? 0.764 0.431 -20.709 1.00 84.75 164 ARG A C 1
ATOM 1269 O O . ARG A 1 164 ? 1.884 0.494 -21.208 1.00 84.75 164 ARG A O 1
ATOM 1276 N N . GLY A 1 165 ? 0.319 1.334 -19.842 1.00 89.31 165 GLY A N 1
ATOM 1277 C CA . GLY A 1 165 ? 1.151 2.434 -19.368 1.00 89.31 165 GLY A CA 1
ATOM 1278 C C . GLY A 1 165 ? 1.126 2.637 -17.852 1.00 89.31 165 GLY A C 1
ATOM 1279 O O . GLY A 1 165 ? 0.377 1.974 -17.129 1.00 89.31 165 GLY A O 1
ATOM 1280 N N . PRO A 1 166 ? 1.901 3.622 -17.364 1.00 91.31 166 PRO A N 1
ATOM 1281 C CA . PRO A 1 166 ? 1.912 4.019 -15.958 1.00 91.31 166 PRO A CA 1
ATOM 1282 C C . PRO A 1 166 ? 0.525 4.337 -15.388 1.00 91.31 166 PRO A C 1
ATOM 1284 O O . PRO A 1 166 ? 0.236 4.007 -14.242 1.00 91.31 166 PRO A O 1
ATOM 1287 N N . GLU A 1 167 ? -0.354 4.953 -16.182 1.00 92.69 167 GLU A N 1
ATOM 1288 C CA . GLU A 1 167 ? -1.712 5.296 -15.743 1.00 92.69 167 GLU A CA 1
ATOM 1289 C C . GLU A 1 167 ? -2.589 4.057 -15.513 1.00 92.69 167 GLU A C 1
ATOM 1291 O O . GLU A 1 167 ? -3.432 4.058 -14.613 1.00 92.69 167 GLU A O 1
ATOM 1296 N N . ASP A 1 168 ? -2.374 2.979 -16.272 1.00 92.12 168 ASP A N 1
ATOM 1297 C CA . ASP A 1 168 ? -3.087 1.718 -16.060 1.00 92.12 168 ASP A CA 1
ATOM 1298 C C . ASP A 1 168 ? -2.593 1.030 -14.791 1.00 92.12 168 ASP A C 1
ATOM 1300 O O . ASP A 1 168 ? -3.411 0.624 -13.967 1.00 92.12 168 ASP A O 1
ATOM 1304 N N . ALA A 1 169 ? -1.274 0.995 -14.572 1.00 92.12 169 ALA A N 1
ATOM 1305 C CA . ALA A 1 169 ? -0.685 0.482 -13.334 1.00 92.12 169 ALA A CA 1
ATOM 1306 C C . ALA A 1 169 ? -1.158 1.272 -12.101 1.00 92.12 169 ALA A C 1
ATOM 1308 O O . ALA A 1 169 ? -1.485 0.689 -11.065 1.00 92.12 169 ALA A O 1
ATOM 1309 N N . ARG A 1 170 ? -1.283 2.598 -12.226 1.00 94.56 170 ARG A N 1
ATOM 1310 C CA . ARG A 1 170 ? -1.851 3.467 -11.191 1.00 94.56 170 ARG A CA 1
ATOM 1311 C C . ARG A 1 170 ? -3.306 3.132 -10.888 1.00 94.56 170 ARG A C 1
ATOM 1313 O O . ARG A 1 170 ? -3.683 3.016 -9.720 1.00 94.56 170 ARG A O 1
ATOM 1320 N N . ARG A 1 171 ? -4.138 3.025 -11.929 1.00 94.88 171 ARG A N 1
ATOM 1321 C CA . ARG A 1 171 ? -5.569 2.710 -11.806 1.00 94.88 171 ARG A CA 1
ATOM 1322 C C . ARG A 1 171 ? -5.764 1.346 -11.154 1.00 94.88 171 ARG A C 1
ATOM 1324 O O . ARG A 1 171 ? -6.598 1.212 -10.264 1.00 94.88 171 ARG A O 1
ATOM 1331 N N . GLU A 1 172 ? -4.970 0.373 -11.574 1.00 94.12 172 GLU A N 1
ATOM 1332 C CA . GLU A 1 172 ? -4.961 -0.984 -11.049 1.00 94.12 172 GLU A CA 1
ATOM 1333 C C . GLU A 1 172 ? -4.564 -1.020 -9.569 1.00 94.12 172 GLU A C 1
ATOM 1335 O O . GLU A 1 172 ? -5.324 -1.535 -8.752 1.00 94.12 172 GLU A O 1
ATOM 1340 N N . LEU A 1 173 ? -3.443 -0.390 -9.191 1.00 95.25 173 LEU A N 1
ATOM 1341 C CA . LEU A 1 173 ? -3.004 -0.337 -7.795 1.00 95.25 173 LEU A CA 1
ATOM 1342 C C . LEU A 1 173 ? -4.037 0.358 -6.896 1.00 95.25 173 LEU A C 1
ATOM 1344 O O . LEU A 1 173 ? -4.319 -0.119 -5.800 1.00 95.25 173 LEU A O 1
ATOM 1348 N N . LEU A 1 174 ? -4.642 1.459 -7.356 1.00 95.62 174 LEU A N 1
ATOM 1349 C CA . LEU A 1 174 ? -5.730 2.114 -6.622 1.00 95.62 174 LEU A CA 1
ATOM 1350 C C . LEU A 1 174 ? -6.962 1.211 -6.495 1.00 95.62 174 LEU A C 1
ATOM 1352 O O . LEU A 1 174 ? -7.602 1.225 -5.448 1.00 95.62 174 LEU A O 1
ATOM 1356 N N . GLY A 1 175 ? -7.287 0.431 -7.528 1.00 95.62 175 GLY A N 1
ATOM 1357 C CA . GLY A 1 175 ? -8.367 -0.556 -7.489 1.00 95.62 175 GLY A CA 1
ATOM 1358 C C . GLY A 1 175 ? -8.116 -1.655 -6.456 1.00 95.62 175 GLY A C 1
ATOM 1359 O O . GLY A 1 175 ? -9.007 -1.959 -5.670 1.00 95.62 175 GLY A O 1
ATOM 1360 N N . ILE A 1 176 ? -6.890 -2.186 -6.401 1.00 96.12 176 ILE A N 1
ATOM 1361 C CA . ILE A 1 176 ? -6.471 -3.165 -5.387 1.00 96.12 176 ILE A CA 1
ATOM 1362 C C . ILE A 1 176 ? -6.606 -2.570 -3.988 1.00 96.12 176 ILE A C 1
ATOM 1364 O O . ILE A 1 176 ? -7.259 -3.165 -3.139 1.00 96.12 176 ILE A O 1
ATOM 1368 N N . VAL A 1 177 ? -6.027 -1.385 -3.762 1.00 95.62 177 VAL A N 1
ATOM 1369 C CA . VAL A 1 177 ? -6.051 -0.698 -2.461 1.00 95.62 177 VAL A CA 1
ATOM 1370 C C . VAL A 1 177 ? -7.482 -0.456 -1.979 1.00 95.62 177 VAL A C 1
ATOM 1372 O O . VAL A 1 177 ? -7.761 -0.675 -0.807 1.00 95.62 177 VAL A O 1
ATOM 1375 N N . ARG A 1 178 ? -8.391 -0.034 -2.868 1.00 94.94 178 ARG A N 1
ATOM 1376 C CA . ARG A 1 178 ? -9.807 0.191 -2.528 1.00 94.94 178 ARG A CA 1
ATOM 1377 C C . ARG A 1 178 ? -10.557 -1.086 -2.181 1.00 94.94 178 ARG A C 1
ATOM 1379 O O . ARG A 1 178 ? -11.454 -1.028 -1.350 1.00 94.94 178 ARG A O 1
ATOM 1386 N N . GLY A 1 179 ? -10.209 -2.200 -2.820 1.00 93.88 179 GLY A N 1
ATOM 1387 C CA . GLY A 1 179 ? -10.885 -3.478 -2.619 1.00 93.88 179 GLY A CA 1
ATOM 1388 C C . GLY A 1 179 ? -10.455 -4.227 -1.357 1.00 93.88 179 GLY A C 1
ATOM 1389 O O . GLY A 1 179 ? -11.112 -5.197 -0.985 1.00 93.88 179 GLY A O 1
ATOM 1390 N N . VAL A 1 180 ? -9.354 -3.823 -0.712 1.00 95.06 180 VAL A N 1
ATOM 1391 C CA . VAL A 1 180 ? -8.858 -4.490 0.498 1.00 95.06 180 VAL A CA 1
ATOM 1392 C C . VAL A 1 180 ? -9.893 -4.395 1.613 1.00 95.06 180 VAL A C 1
ATOM 1394 O O . VAL A 1 180 ? -10.342 -3.308 1.967 1.00 95.06 180 VAL A O 1
ATOM 1397 N N . ARG A 1 181 ? -10.214 -5.543 2.206 1.00 91.62 181 ARG A N 1
ATOM 1398 C CA . ARG A 1 181 ? -11.204 -5.670 3.278 1.00 91.62 181 ARG A CA 1
ATOM 1399 C C . ARG A 1 181 ? -10.673 -6.554 4.409 1.00 91.62 181 ARG A C 1
ATOM 1401 O O . ARG A 1 181 ? -9.764 -7.360 4.164 1.00 91.62 181 ARG A O 1
ATOM 1408 N N . PRO A 1 182 ? -11.192 -6.426 5.641 1.00 88.38 182 PRO A N 1
ATOM 1409 C CA . PRO A 1 182 ? -10.855 -7.381 6.689 1.00 88.38 182 PRO A CA 1
ATOM 1410 C C . PRO A 1 182 ? -11.268 -8.802 6.255 1.00 88.38 182 PRO A C 1
ATOM 1412 O O . PRO A 1 182 ? -12.157 -8.957 5.408 1.00 88.38 182 PRO A O 1
ATOM 1415 N N . PRO A 1 183 ? -10.607 -9.856 6.764 1.00 85.88 183 PRO A N 1
ATOM 1416 C CA . PRO A 1 183 ? -11.113 -11.207 6.563 1.00 85.88 183 PRO A CA 1
ATOM 1417 C C . PRO A 1 183 ? -12.515 -11.303 7.168 1.00 85.88 183 PRO A C 1
ATOM 1419 O O . PRO A 1 183 ? -12.806 -10.614 8.146 1.00 85.88 183 PRO A O 1
ATOM 1422 N N . ALA A 1 184 ? -13.378 -12.129 6.569 1.00 77.81 184 ALA A N 1
ATOM 1423 C CA . ALA A 1 184 ? -14.665 -12.425 7.181 1.00 77.81 184 ALA A CA 1
ATOM 1424 C C . ALA A 1 184 ? -14.404 -12.926 8.603 1.00 77.81 184 ALA A C 1
ATOM 1426 O O . ALA A 1 184 ? -13.514 -13.758 8.804 1.00 77.81 184 ALA A O 1
ATOM 1427 N N . ASP A 1 185 ? -15.125 -12.370 9.573 1.00 60.25 185 ASP A N 1
ATOM 1428 C CA . ASP A 1 185 ? -15.100 -12.898 10.925 1.00 60.25 185 ASP A CA 1
ATOM 1429 C C . ASP A 1 185 ? -15.709 -14.295 10.817 1.00 60.25 185 ASP A C 1
ATOM 1431 O O . ASP A 1 185 ? -16.914 -14.446 10.609 1.00 60.25 185 ASP A O 1
ATOM 1435 N N . ASN A 1 186 ? -14.868 -15.329 10.852 1.00 45.25 186 ASN A N 1
ATOM 1436 C CA . ASN A 1 186 ? -15.343 -16.669 11.152 1.00 45.25 186 ASN A CA 1
ATOM 1437 C C . ASN A 1 186 ? -15.699 -16.624 12.637 1.00 45.25 186 ASN A C 1
ATOM 1439 O O . ASN A 1 186 ? -14.900 -17.036 13.476 1.00 45.25 186 ASN A O 1
ATOM 1443 N N . GLY A 1 187 ? -16.841 -16.002 12.943 1.00 42.75 187 GLY A N 1
ATOM 1444 C CA . GLY A 1 187 ? -17.447 -16.071 14.257 1.00 42.75 187 GLY A CA 1
ATOM 1445 C C . GLY A 1 187 ? -17.514 -17.537 14.641 1.00 42.75 187 GLY A C 1
ATOM 1446 O O . GLY A 1 187 ? -17.848 -18.377 13.804 1.00 42.75 187 GLY A O 1
ATOM 1447 N N . ASP A 1 188 ? -17.094 -17.817 15.866 1.00 41.19 188 ASP A N 1
ATOM 1448 C CA . ASP A 1 188 ? -17.130 -19.128 16.482 1.00 41.19 188 ASP A CA 1
ATOM 1449 C C . ASP A 1 188 ? -18.395 -19.898 16.055 1.00 41.19 188 ASP A C 1
ATOM 1451 O O . ASP A 1 188 ? -19.517 -19.478 16.345 1.00 41.19 188 ASP A O 1
ATOM 1455 N N . GLU A 1 189 ? -18.221 -21.035 15.370 1.00 39.16 189 GLU A N 1
ATOM 1456 C CA . GLU A 1 189 ? -19.209 -22.116 15.396 1.00 39.16 189 GLU A CA 1
ATOM 1457 C C . GLU A 1 189 ? -19.241 -22.647 16.842 1.00 39.16 189 GLU A C 1
ATOM 1459 O O . GLU A 1 189 ? -18.705 -23.708 17.156 1.00 39.16 189 GLU A O 1
ATOM 1464 N N . GLU A 1 190 ? -19.843 -21.885 17.757 1.00 46.62 190 GLU A N 1
ATOM 1465 C CA . GLU A 1 190 ? -20.506 -22.451 18.927 1.00 46.62 190 GLU A CA 1
ATOM 1466 C C . GLU A 1 190 ? -21.873 -22.971 18.467 1.00 46.62 190 GLU A C 1
ATOM 1468 O O . GLU A 1 190 ? -22.920 -22.418 18.797 1.00 46.62 190 GLU A O 1
ATOM 1473 N N . ASP A 1 191 ? -21.866 -24.064 17.700 1.00 44.97 191 ASP A N 1
ATOM 1474 C CA . ASP A 1 191 ? -23.035 -24.935 17.616 1.00 44.97 191 ASP A CA 1
ATOM 1475 C C . ASP A 1 191 ? -23.083 -25.756 18.909 1.00 44.97 191 ASP A C 1
ATOM 1477 O O . ASP A 1 191 ? -22.592 -26.882 19.013 1.00 44.97 191 ASP A O 1
ATOM 1481 N N . GLY A 1 192 ? -23.644 -25.130 19.940 1.00 53.88 192 GLY A N 1
ATOM 1482 C CA . GLY A 1 192 ? -24.302 -25.849 21.012 1.00 53.88 192 GLY A CA 1
ATOM 1483 C C . GLY A 1 192 ? -25.726 -26.180 20.583 1.00 53.88 192 GLY A C 1
ATOM 1484 O O . GLY A 1 192 ? -26.545 -25.272 20.499 1.00 53.88 192 GLY A O 1
ATOM 1485 N N . GLU A 1 193 ? -26.007 -27.462 20.346 1.00 44.56 193 GLU A N 1
ATOM 1486 C CA . GLU A 1 193 ? -27.078 -28.218 21.024 1.00 44.56 193 GLU A CA 1
ATOM 1487 C C . GLU A 1 193 ? -26.882 -29.734 20.855 1.00 44.56 193 GLU A C 1
ATOM 1489 O O . GLU A 1 193 ? -26.665 -30.199 19.712 1.00 44.56 193 GLU A O 1
#